Protein AF-A0A9P7YP23-F1 (afdb_monomer_lite)

Structure (mmCIF, N/CA/C/O backbone):
data_AF-A0A9P7YP23-F1
#
_entry.id   AF-A0A9P7YP23-F1
#
loop_
_atom_site.group_PDB
_atom_site.id
_atom_site.type_symbol
_atom_site.label_atom_id
_atom_site.label_alt_id
_atom_site.label_comp_id
_atom_site.label_asym_id
_atom_site.label_entity_id
_atom_site.label_seq_id
_atom_site.pdbx_PDB_ins_code
_atom_site.Cartn_x
_atom_site.Cartn_y
_atom_site.Cartn_z
_atom_site.occupancy
_atom_site.B_iso_or_equiv
_atom_site.auth_seq_id
_atom_site.auth_comp_id
_atom_site.auth_asym_id
_atom_site.auth_atom_id
_atom_site.pdbx_PDB_model_num
ATOM 1 N N . MET A 1 1 ? 17.451 10.504 17.873 1.00 32.47 1 MET A N 1
ATOM 2 C CA . MET A 1 1 ? 17.905 10.065 19.211 1.00 32.47 1 MET A CA 1
ATOM 3 C C . MET A 1 1 ? 17.476 8.620 19.351 1.00 32.47 1 MET A C 1
ATOM 5 O O . MET A 1 1 ? 16.297 8.357 19.186 1.00 32.47 1 MET A O 1
ATOM 9 N N . GLY A 1 2 ? 18.420 7.689 19.492 1.00 34.16 2 GLY A N 1
ATOM 10 C CA . GLY A 1 2 ? 18.092 6.268 19.633 1.00 34.16 2 GLY A CA 1
ATOM 11 C C . GLY A 1 2 ? 17.492 5.983 21.008 1.00 34.16 2 GLY A C 1
ATOM 12 O O . GLY A 1 2 ? 17.879 6.628 21.979 1.00 34.16 2 GLY A O 1
ATOM 13 N N . MET A 1 3 ? 16.563 5.029 21.071 1.00 32.06 3 MET A N 1
ATOM 14 C CA . MET A 1 3 ? 16.031 4.499 22.331 1.00 32.06 3 MET A CA 1
ATOM 15 C C . MET A 1 3 ? 17.173 4.015 23.231 1.00 32.06 3 MET A C 1
ATOM 17 O O . MET A 1 3 ? 18.086 3.330 22.744 1.00 32.06 3 MET A O 1
ATOM 21 N N . SER A 1 4 ? 17.108 4.374 24.516 1.00 38.25 4 SER A N 1
ATOM 22 C CA . SER A 1 4 ? 18.085 3.965 25.528 1.00 38.25 4 SER A CA 1
ATOM 23 C C . SER A 1 4 ? 18.053 2.444 25.746 1.00 38.25 4 SER A C 1
ATOM 25 O O . SER A 1 4 ? 17.073 1.783 25.395 1.00 38.25 4 SER A O 1
ATOM 27 N N . GLU A 1 5 ? 19.128 1.858 26.283 1.00 36.19 5 GLU A N 1
ATOM 28 C CA . GLU A 1 5 ? 19.139 0.428 26.642 1.00 36.19 5 GLU A CA 1
ATOM 29 C C . GLU A 1 5 ? 18.034 0.086 27.652 1.00 36.19 5 GLU A C 1
ATOM 31 O O . GLU A 1 5 ? 17.373 -0.938 27.493 1.00 36.19 5 GLU A O 1
ATOM 36 N N . ASP A 1 6 ? 17.735 0.996 28.582 1.00 37.66 6 ASP A N 1
ATOM 37 C CA . ASP A 1 6 ? 16.652 0.838 29.558 1.00 37.66 6 ASP A CA 1
ATOM 38 C C . ASP A 1 6 ? 15.259 0.856 28.900 1.00 37.66 6 ASP A C 1
ATOM 40 O O . ASP A 1 6 ? 14.388 0.071 29.277 1.00 37.66 6 ASP A O 1
ATOM 44 N N . ASP A 1 7 ? 15.044 1.675 27.859 1.00 38.94 7 ASP A N 1
ATOM 45 C CA . ASP A 1 7 ? 13.795 1.664 27.076 1.00 38.94 7 ASP A CA 1
ATOM 46 C C . ASP A 1 7 ? 13.654 0.377 26.254 1.00 38.94 7 ASP A C 1
ATOM 48 O O . ASP A 1 7 ? 12.552 -0.150 26.096 1.00 38.94 7 ASP A O 1
ATOM 52 N N . ARG A 1 8 ? 14.767 -0.163 25.735 1.00 38.19 8 ARG A N 1
ATOM 53 C CA . ARG A 1 8 ? 14.767 -1.469 25.057 1.00 38.19 8 ARG A CA 1
ATOM 54 C C . ARG A 1 8 ? 14.432 -2.586 26.033 1.00 38.19 8 ARG A C 1
ATOM 56 O O . ARG A 1 8 ? 13.720 -3.506 25.645 1.00 38.19 8 ARG A O 1
ATOM 63 N N . ASP A 1 9 ? 14.896 -2.503 27.274 1.00 35.25 9 ASP A N 1
ATOM 64 C CA . ASP A 1 9 ? 14.612 -3.500 28.302 1.00 35.25 9 ASP A CA 1
ATOM 65 C C . ASP A 1 9 ? 13.199 -3.360 28.897 1.00 35.25 9 ASP A C 1
ATOM 67 O O . ASP A 1 9 ? 12.575 -4.372 29.207 1.00 35.25 9 ASP A O 1
ATOM 71 N N . LEU A 1 10 ? 12.616 -2.157 28.933 1.00 34.25 10 LEU A N 1
ATOM 72 C CA . LEU A 1 10 ? 11.183 -1.941 29.192 1.00 34.25 10 LEU A CA 1
ATOM 73 C C . LEU A 1 10 ? 10.303 -2.489 28.060 1.00 34.25 10 LEU A C 1
ATOM 75 O O . LEU A 1 10 ? 9.285 -3.128 28.329 1.00 34.25 10 LEU A O 1
ATOM 79 N N . VAL A 1 11 ? 10.717 -2.313 26.799 1.00 35.56 11 VAL A N 1
ATOM 80 C CA . VAL A 1 11 ? 10.068 -2.950 25.642 1.00 35.56 11 VAL A CA 1
ATOM 81 C C . VAL A 1 11 ? 10.255 -4.466 25.673 1.00 35.56 11 VAL A C 1
ATOM 83 O O . VAL A 1 11 ? 9.307 -5.163 25.338 1.00 35.56 11 VAL A O 1
ATOM 86 N N . LYS A 1 12 ? 11.390 -4.998 26.155 1.00 34.12 12 LYS A N 1
ATOM 87 C CA . LYS A 1 12 ? 11.554 -6.433 26.462 1.00 34.12 12 LYS A CA 1
ATOM 88 C C . LYS A 1 12 ? 10.690 -6.884 27.641 1.00 34.12 12 LYS A C 1
ATOM 90 O O . LYS A 1 12 ? 10.183 -7.993 27.610 1.00 34.12 12 LYS A O 1
ATOM 95 N N . GLY A 1 13 ? 10.455 -6.053 28.651 1.00 28.09 13 GLY A N 1
ATOM 96 C CA . GLY A 1 13 ? 9.555 -6.360 29.770 1.00 28.09 13 GLY A CA 1
ATOM 97 C C . GLY A 1 13 ? 8.070 -6.342 29.386 1.00 28.09 13 GLY A C 1
ATOM 98 O O . GLY A 1 13 ? 7.267 -7.050 29.987 1.00 28.09 13 GLY A O 1
ATOM 99 N N . LEU A 1 14 ? 7.720 -5.578 28.348 1.00 32.47 14 LEU A N 1
ATOM 100 C CA . LEU A 1 14 ? 6.426 -5.589 27.658 1.00 32.47 14 LEU A CA 1
ATOM 101 C C . LEU A 1 14 ? 6.445 -6.441 26.386 1.00 32.47 14 LEU A C 1
ATOM 103 O O . LEU A 1 14 ? 5.457 -6.433 25.646 1.00 32.47 14 LEU A O 1
ATOM 107 N N . THR A 1 15 ? 7.520 -7.206 26.134 1.00 29.50 15 THR A N 1
ATOM 108 C CA . THR A 1 15 ? 7.426 -8.268 25.142 1.00 29.50 15 THR A CA 1
ATOM 109 C C . THR A 1 15 ? 6.331 -9.180 25.654 1.00 29.50 15 THR A C 1
ATOM 111 O O . THR A 1 15 ? 6.469 -9.897 26.645 1.00 29.50 15 THR A O 1
ATOM 114 N N . CYS A 1 16 ? 5.224 -9.214 24.922 1.00 34.03 16 CYS A N 1
ATOM 115 C CA . CYS A 1 16 ? 4.664 -10.513 24.666 1.00 34.03 16 CYS A CA 1
ATOM 116 C C . CYS A 1 16 ? 5.766 -11.253 23.910 1.00 34.03 16 CYS A C 1
ATOM 118 O O . CYS A 1 16 ? 5.818 -11.251 22.684 1.00 34.03 16 CYS A O 1
ATOM 120 N N . ASN A 1 17 ? 6.682 -11.866 24.661 1.00 30.69 17 ASN A N 1
ATOM 121 C CA . ASN A 1 17 ? 7.177 -13.160 24.276 1.00 30.69 17 ASN A CA 1
ATOM 122 C C . ASN A 1 17 ? 5.902 -13.988 24.108 1.00 30.69 17 ASN A C 1
ATOM 124 O O . ASN A 1 17 ? 5.435 -14.647 25.035 1.00 30.69 17 ASN A O 1
ATOM 128 N N . PHE A 1 18 ? 5.329 -13.938 22.905 1.00 35.94 18 PHE A N 1
ATOM 129 C CA . PHE A 1 18 ? 4.722 -15.092 22.286 1.00 35.94 18 PHE A CA 1
ATOM 130 C C . PHE A 1 18 ? 5.838 -16.133 22.219 1.00 35.94 18 PHE A C 1
ATOM 132 O O . PHE A 1 18 ? 6.428 -16.389 21.175 1.00 35.94 18 PHE A O 1
ATOM 139 N N . CYS A 1 19 ? 6.201 -16.676 23.380 1.00 28.34 19 CYS A N 1
ATOM 140 C CA . CYS A 1 19 ? 6.960 -17.888 23.469 1.00 28.34 19 CYS A CA 1
ATOM 141 C C . CYS A 1 19 ? 6.067 -18.925 22.805 1.00 28.34 19 CYS A C 1
ATOM 143 O O . CYS A 1 19 ? 5.159 -19.482 23.419 1.00 28.34 19 CYS A O 1
ATOM 145 N N . MET A 1 20 ? 6.344 -19.191 21.533 1.00 27.17 20 MET A N 1
ATOM 146 C CA . MET A 1 20 ? 6.367 -20.573 21.110 1.00 27.17 20 MET A CA 1
ATOM 147 C C . MET A 1 20 ? 7.419 -21.250 21.990 1.00 27.17 20 MET A C 1
ATOM 149 O O . MET A 1 20 ? 8.603 -21.258 21.670 1.00 27.17 20 MET A O 1
ATOM 153 N N . TYR A 1 21 ? 7.008 -21.725 23.164 1.00 28.41 21 TYR A N 1
ATOM 154 C CA . TYR A 1 21 ? 7.754 -22.796 23.792 1.00 28.41 21 TYR A CA 1
ATOM 155 C C . TYR A 1 21 ? 7.495 -24.020 22.918 1.00 28.41 21 TYR A C 1
ATOM 157 O O . TYR A 1 21 ? 6.361 -24.487 22.828 1.00 28.41 21 TYR A O 1
ATOM 165 N N . GLU A 1 22 ? 8.532 -24.522 22.249 1.00 25.70 22 GLU A N 1
ATOM 166 C CA . GLU A 1 22 ? 8.541 -25.915 21.819 1.00 25.70 22 GLU A CA 1
ATOM 167 C C . GLU A 1 22 ? 8.495 -26.768 23.090 1.00 25.70 22 GLU A C 1
ATOM 169 O O . GLU A 1 22 ? 9.499 -26.954 23.775 1.00 25.70 22 GLU A O 1
ATOM 174 N N . PHE A 1 23 ? 7.309 -27.256 23.438 1.00 29.72 23 PHE A N 1
ATOM 175 C CA . PHE A 1 23 ? 7.166 -28.402 24.320 1.00 29.72 23 PHE A CA 1
ATOM 176 C C . PHE A 1 23 ? 6.651 -29.543 23.444 1.00 29.72 23 PHE A C 1
ATOM 178 O O . PHE A 1 23 ? 5.547 -29.474 22.916 1.00 29.72 23 PHE A O 1
ATOM 185 N N . GLU A 1 24 ? 7.500 -30.546 23.222 1.00 31.48 24 GLU A N 1
ATOM 186 C CA . GLU A 1 24 ? 7.155 -31.797 22.525 1.00 31.48 24 GLU A CA 1
ATOM 187 C C . GLU A 1 24 ? 6.677 -31.671 21.060 1.00 31.48 24 GLU A C 1
ATOM 189 O O . GLU A 1 24 ? 5.977 -32.545 20.561 1.00 31.48 24 GLU A O 1
ATOM 194 N N . GLY A 1 25 ? 7.111 -30.640 20.323 1.00 32.53 25 GLY A N 1
ATOM 195 C CA . GLY A 1 25 ? 6.967 -30.611 18.858 1.00 32.53 25 GLY A CA 1
ATOM 196 C C . GLY A 1 25 ? 5.588 -30.215 18.314 1.00 32.53 25 GLY A C 1
ATOM 197 O O . GLY A 1 25 ? 5.350 -30.384 17.122 1.00 32.53 25 GLY A O 1
ATOM 198 N N . GLU A 1 26 ? 4.709 -29.641 19.139 1.00 26.48 26 GLU A N 1
ATOM 199 C CA . GLU A 1 26 ? 3.402 -29.108 18.721 1.00 26.48 26 GLU A CA 1
ATOM 200 C C . GLU A 1 26 ? 3.287 -27.613 19.099 1.00 26.48 26 GLU A C 1
ATOM 202 O O . GLU A 1 26 ? 3.482 -27.260 20.268 1.00 26.48 26 GLU A O 1
ATOM 207 N N . PRO A 1 27 ? 2.974 -26.693 18.163 1.00 32.91 27 PRO A N 1
ATOM 208 C CA . PRO A 1 27 ? 2.862 -25.270 18.466 1.00 32.91 27 PRO A CA 1
ATOM 209 C C . PRO A 1 27 ? 1.550 -24.980 19.209 1.00 32.91 27 PRO A C 1
ATOM 211 O O . PRO A 1 27 ? 0.510 -24.732 18.601 1.00 32.91 27 PRO A O 1
ATOM 214 N N . TYR A 1 28 ? 1.593 -24.965 20.541 1.00 34.44 28 TYR A N 1
ATOM 215 C CA . TYR A 1 28 ? 0.486 -24.490 21.373 1.00 34.44 28 TYR A CA 1
ATOM 216 C C . TYR A 1 28 ? 0.780 -23.094 21.926 1.00 34.44 28 TYR A C 1
ATOM 218 O O . TYR A 1 28 ? 1.723 -22.893 22.687 1.00 34.44 28 TYR A O 1
ATOM 226 N N . SER A 1 29 ? -0.075 -22.115 21.607 1.00 43.34 29 SER A N 1
ATOM 227 C CA . SER A 1 29 ? -0.107 -20.843 22.335 1.00 43.34 29 SER A CA 1
ATOM 228 C C . SER A 1 29 ? -0.684 -21.093 23.735 1.00 43.34 29 SER A C 1
ATOM 230 O O . SER A 1 29 ? -1.906 -21.099 23.918 1.00 43.34 29 SER A O 1
ATOM 232 N N . THR A 1 30 ? 0.162 -21.344 24.732 1.00 43.44 30 THR A N 1
ATOM 233 C CA . THR A 1 30 ? -0.262 -21.431 26.135 1.00 43.44 30 THR A CA 1
ATOM 234 C C . THR A 1 30 ? -0.380 -20.024 26.698 1.00 43.44 30 THR A C 1
ATOM 236 O O . THR A 1 30 ? 0.536 -19.438 27.264 1.00 43.44 30 THR A O 1
ATOM 239 N N . TRP A 1 31 ? -1.549 -19.434 26.499 1.00 52.50 31 TRP A N 1
ATOM 240 C CA . TRP A 1 31 ? -1.888 -18.188 27.162 1.00 52.50 31 TRP A CA 1
ATOM 241 C C . TRP A 1 31 ? -1.931 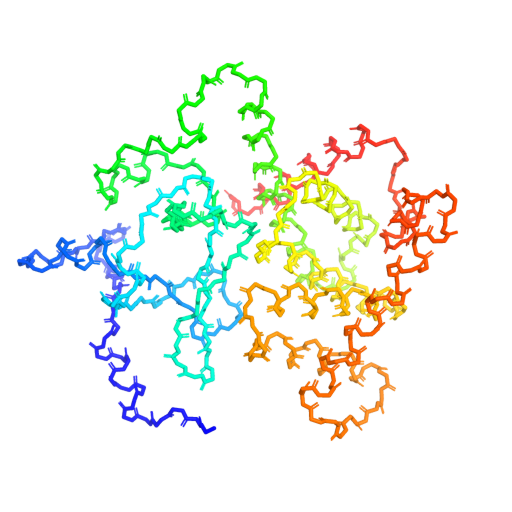-18.436 28.667 1.00 52.50 31 TRP A C 1
ATOM 243 O O . TRP A 1 31 ? -2.694 -19.287 29.122 1.00 52.50 31 TRP A O 1
ATOM 253 N N . LEU A 1 32 ? -1.143 -17.682 29.434 1.00 52.78 32 LEU A N 1
ATOM 254 C CA . LEU A 1 32 ? -1.324 -17.602 30.881 1.00 52.78 32 LEU A CA 1
ATOM 255 C C . LEU A 1 32 ? -2.785 -17.226 31.142 1.00 52.78 32 LEU A C 1
ATOM 257 O O . LEU A 1 32 ? -3.244 -16.185 30.668 1.00 52.78 32 LEU A O 1
ATOM 261 N N . ASP A 1 33 ? -3.532 -18.088 31.826 1.00 66.56 33 ASP A N 1
ATOM 262 C CA . ASP A 1 33 ? -4.929 -17.839 32.179 1.00 66.56 33 ASP A CA 1
ATOM 263 C C . ASP A 1 33 ? -4.966 -16.891 33.382 1.00 66.56 33 ASP A C 1
ATOM 265 O O . ASP A 1 33 ? -4.918 -17.294 34.543 1.00 66.56 33 ASP A O 1
ATOM 269 N N . THR A 1 34 ? -4.924 -15.594 33.087 1.00 78.25 34 THR A N 1
ATOM 270 C CA . THR A 1 34 ? -4.985 -14.518 34.073 1.00 78.25 34 THR A CA 1
ATOM 271 C C . THR A 1 34 ? -6.285 -13.741 33.883 1.00 78.25 34 THR A C 1
ATOM 273 O O . THR A 1 34 ? -6.810 -13.691 32.765 1.00 78.25 34 THR A O 1
ATOM 276 N N . PRO A 1 35 ? -6.768 -13.022 34.913 1.00 80.31 35 PRO A N 1
ATOM 277 C CA . PRO A 1 35 ? -7.931 -12.141 34.774 1.00 80.31 35 PRO A CA 1
ATOM 278 C C . PRO A 1 35 ? -7.801 -11.094 33.651 1.00 80.31 35 PRO A C 1
ATOM 280 O O . PRO A 1 35 ? -8.802 -10.579 33.161 1.00 80.31 35 PRO A O 1
ATOM 283 N N . TRP A 1 36 ? -6.573 -10.783 33.223 1.00 78.44 36 TRP A N 1
ATOM 284 C CA . TRP A 1 36 ? -6.266 -9.766 32.216 1.00 78.44 36 TRP A CA 1
ATOM 285 C C . TRP A 1 36 ? -6.081 -10.334 30.809 1.00 78.44 36 TRP A C 1
ATOM 287 O O . TRP A 1 36 ? -6.003 -9.572 29.845 1.00 78.44 36 TRP A O 1
ATOM 297 N N . SER A 1 37 ? -6.039 -11.659 30.660 1.00 78.31 37 SER A N 1
ATOM 298 C CA . SER A 1 37 ? -5.710 -12.303 29.387 1.00 78.31 37 SER A CA 1
ATOM 299 C C . SER A 1 37 ? -6.734 -11.979 28.301 1.00 78.31 37 SER A C 1
ATOM 301 O O . SER A 1 37 ? -6.358 -11.773 27.151 1.00 78.31 37 SER A O 1
ATOM 303 N N . GLY A 1 38 ? -8.015 -11.842 28.654 1.00 78.75 38 GLY A N 1
ATOM 304 C CA . GLY A 1 38 ? -9.051 -11.386 27.721 1.00 78.75 38 GLY A CA 1
ATOM 305 C C . GLY A 1 38 ? -8.855 -9.937 27.257 1.00 78.75 38 GLY A C 1
ATOM 306 O O . GLY A 1 38 ? -8.996 -9.645 26.068 1.00 78.75 38 GLY A O 1
ATOM 307 N N . VAL A 1 39 ? -8.472 -9.039 28.174 1.00 82.62 39 VAL A N 1
ATOM 308 C CA . VAL A 1 39 ? -8.197 -7.626 27.860 1.00 82.62 39 VAL A CA 1
ATOM 309 C C . VAL A 1 39 ? -7.009 -7.528 26.913 1.00 82.62 39 VAL A C 1
ATOM 311 O O . VAL A 1 39 ? -7.105 -6.866 25.884 1.00 82.62 39 VAL A O 1
ATOM 314 N N . PHE A 1 40 ? -5.919 -8.238 27.207 1.00 82.62 40 PHE A N 1
ATOM 315 C CA . PHE A 1 40 ? -4.739 -8.229 26.348 1.00 82.62 40 PHE A CA 1
ATOM 316 C C . PHE A 1 40 ? -5.047 -8.799 24.957 1.00 82.62 40 PHE A C 1
ATOM 318 O O . PHE A 1 40 ? -4.768 -8.143 23.961 1.00 82.62 40 PHE A O 1
ATOM 325 N N . ARG A 1 41 ? -5.712 -9.961 24.868 1.00 77.88 41 ARG A N 1
ATOM 326 C CA . ARG A 1 41 ? -6.062 -10.602 23.582 1.00 77.88 41 ARG A CA 1
ATOM 327 C C . ARG A 1 41 ? -6.873 -9.707 22.647 1.00 77.88 41 ARG A C 1
ATOM 329 O O . ARG A 1 41 ? -6.674 -9.757 21.442 1.00 77.88 41 ARG A O 1
ATOM 336 N N . SER A 1 42 ? -7.793 -8.922 23.200 1.00 82.38 42 SER A N 1
ATOM 337 C CA . SER A 1 42 ? -8.703 -8.086 22.410 1.00 82.38 42 SER A CA 1
ATOM 338 C C . SER A 1 42 ? -8.149 -6.694 22.096 1.00 82.38 42 SER A C 1
ATOM 340 O O . SER A 1 42 ? -8.672 -6.038 21.202 1.00 82.38 42 SER A O 1
ATOM 342 N N . ASN A 1 43 ? -7.106 -6.240 22.804 1.00 86.06 43 ASN A N 1
ATOM 343 C CA . ASN A 1 43 ? -6.605 -4.863 22.703 1.00 86.06 43 ASN A CA 1
ATOM 344 C C . ASN A 1 43 ? -5.124 -4.750 22.325 1.00 86.06 43 ASN A C 1
ATOM 346 O O . ASN A 1 43 ? -4.670 -3.636 22.057 1.00 86.06 43 ASN A O 1
ATOM 350 N N . ALA A 1 44 ? -4.367 -5.850 22.333 1.00 84.69 44 ALA A N 1
ATOM 351 C CA . ALA A 1 44 ? -2.979 -5.861 21.896 1.00 84.69 44 ALA A CA 1
ATOM 352 C C . ALA A 1 44 ? -2.914 -5.644 20.383 1.00 84.69 44 ALA A C 1
ATOM 354 O O . ALA A 1 44 ? -3.467 -6.415 19.600 1.00 84.69 44 ALA A O 1
ATOM 355 N N . ILE A 1 45 ? -2.227 -4.581 19.980 1.00 81.25 45 ILE A N 1
ATOM 356 C CA . ILE A 1 45 ? -2.066 -4.198 18.582 1.00 81.25 45 ILE A CA 1
ATOM 357 C C . ILE A 1 45 ? -0.670 -4.620 18.143 1.00 81.25 45 ILE A C 1
ATOM 359 O O . ILE A 1 45 ? 0.309 -4.142 18.730 1.00 81.25 45 ILE A O 1
ATOM 363 N N . PRO A 1 46 ? -0.557 -5.501 17.138 1.00 79.19 46 PRO A N 1
ATOM 364 C CA . PRO A 1 46 ? 0.738 -5.875 16.608 1.00 79.19 46 PRO A CA 1
ATOM 365 C C . PRO A 1 46 ? 1.424 -4.681 15.932 1.00 79.19 46 PRO A C 1
ATOM 367 O O . PRO A 1 46 ? 0.769 -3.879 15.262 1.00 79.19 46 PRO A O 1
ATOM 370 N N . PHE A 1 47 ? 2.737 -4.555 16.110 1.00 74.62 47 PHE A N 1
ATOM 371 C CA . PHE A 1 47 ? 3.545 -3.511 15.482 1.00 74.62 47 PHE A CA 1
ATOM 372 C C . PHE A 1 47 ? 4.921 -4.039 15.058 1.00 74.62 47 PHE A C 1
ATOM 374 O O . PHE A 1 47 ? 5.373 -5.091 15.512 1.00 74.62 47 PHE A O 1
ATOM 381 N N . HIS A 1 48 ? 5.588 -3.299 14.170 1.00 67.94 48 HIS A N 1
ATOM 382 C CA . HIS A 1 48 ? 6.875 -3.680 13.589 1.00 67.94 48 HIS A CA 1
ATOM 383 C C . HIS A 1 48 ? 7.936 -2.634 13.941 1.00 67.94 48 HIS A C 1
ATOM 385 O O . HIS A 1 48 ? 7.994 -1.592 13.292 1.00 67.94 48 HIS A O 1
ATOM 391 N N . PRO A 1 49 ? 8.788 -2.874 14.950 1.00 56.59 49 PRO A N 1
ATOM 392 C CA . PRO A 1 49 ? 9.888 -1.967 15.252 1.00 56.59 49 PRO A CA 1
ATOM 393 C C . PRO A 1 49 ? 10.999 -1.995 14.188 1.00 56.59 49 PRO A C 1
ATOM 395 O O . PRO A 1 49 ? 11.838 -1.099 14.186 1.00 56.59 49 PRO A O 1
ATOM 398 N N . ASP A 1 50 ? 10.993 -2.978 13.278 1.00 53.28 50 ASP A N 1
ATOM 399 C CA . ASP A 1 50 ? 11.888 -3.055 12.119 1.00 53.28 50 ASP A CA 1
ATOM 400 C C . ASP A 1 50 ? 11.066 -3.111 10.815 1.00 53.28 50 ASP A C 1
ATOM 402 O O . ASP A 1 50 ? 10.200 -3.972 10.644 1.00 53.28 50 ASP A O 1
ATOM 406 N N . SER A 1 51 ? 11.340 -2.190 9.884 1.00 49.97 51 SER A N 1
ATOM 407 C CA . SER A 1 51 ? 10.602 -1.959 8.629 1.00 49.97 51 SER A CA 1
ATOM 408 C C . SER A 1 51 ? 10.763 -3.073 7.579 1.00 49.97 51 SER A C 1
ATOM 410 O O . SER A 1 51 ? 10.298 -2.924 6.442 1.00 49.97 51 SER A O 1
ATOM 412 N N . ARG A 1 52 ? 11.472 -4.158 7.915 1.00 39.19 52 ARG A N 1
ATOM 413 C CA . ARG A 1 52 ? 11.914 -5.210 6.984 1.00 39.19 52 ARG A CA 1
ATOM 414 C C . ARG A 1 52 ? 11.149 -6.533 7.080 1.00 39.19 52 ARG A C 1
ATOM 416 O O . ARG A 1 52 ? 11.389 -7.404 6.248 1.00 39.19 52 ARG A O 1
ATOM 423 N N . SER A 1 53 ? 10.253 -6.702 8.055 1.00 45.09 53 SER A N 1
ATOM 424 C CA . SER A 1 53 ? 9.479 -7.938 8.245 1.00 45.09 53 SER A CA 1
ATOM 425 C C . SER A 1 53 ? 7.976 -7.685 8.145 1.00 45.09 53 SER A C 1
ATOM 427 O O . SER A 1 53 ? 7.443 -6.862 8.883 1.00 45.09 53 SER A O 1
ATOM 429 N N . ASP A 1 54 ? 7.284 -8.466 7.309 1.00 47.62 54 ASP A N 1
ATOM 430 C CA . ASP A 1 54 ? 5.814 -8.488 7.221 1.00 47.62 54 ASP A CA 1
ATOM 431 C C . ASP A 1 54 ? 5.168 -9.277 8.391 1.00 47.62 54 ASP A C 1
ATOM 433 O O . ASP A 1 54 ? 3.944 -9.359 8.494 1.00 47.62 54 ASP A O 1
ATOM 437 N N . LYS A 1 55 ? 5.967 -9.868 9.298 1.00 52.06 55 LYS A N 1
ATOM 438 C CA . LYS A 1 55 ? 5.495 -10.530 10.528 1.00 52.06 55 LYS A CA 1
ATOM 439 C C . LYS A 1 55 ? 5.831 -9.681 11.752 1.00 52.06 55 LYS A C 1
ATOM 441 O O . LYS A 1 55 ? 6.998 -9.372 11.988 1.00 52.06 55 LYS A O 1
ATOM 446 N N . SER A 1 56 ? 4.809 -9.294 12.515 1.00 56.59 56 SER A N 1
ATOM 447 C CA . SER A 1 56 ? 4.974 -8.518 13.745 1.00 56.59 56 SER A CA 1
ATOM 448 C C . SER A 1 56 ? 5.333 -9.458 14.889 1.00 56.59 56 SER A C 1
ATOM 450 O O . SER A 1 56 ? 4.501 -10.249 15.334 1.00 56.59 56 SER A O 1
ATOM 452 N N . GLU A 1 57 ? 6.560 -9.362 15.379 1.00 64.25 57 GLU A N 1
ATOM 453 C CA . GLU A 1 57 ? 6.996 -10.090 16.579 1.00 64.25 57 GLU A CA 1
ATOM 454 C C . GLU A 1 57 ? 6.622 -9.348 17.871 1.00 64.25 57 GLU A C 1
ATOM 456 O O . GLU A 1 57 ? 6.771 -9.879 18.966 1.00 64.25 57 GLU A O 1
ATOM 461 N N . PHE A 1 58 ? 6.103 -8.122 17.746 1.00 73.12 58 PHE A N 1
ATOM 462 C CA . PHE A 1 58 ? 5.805 -7.238 18.863 1.00 73.12 58 PHE A CA 1
ATOM 463 C C . PHE A 1 58 ? 4.334 -6.837 18.869 1.00 73.12 58 PHE A C 1
ATOM 465 O O . PHE A 1 58 ? 3.702 -6.687 17.821 1.00 73.12 58 PHE A O 1
ATOM 472 N N . CYS A 1 59 ? 3.794 -6.615 20.065 1.00 77.62 59 CYS A N 1
ATOM 473 C CA . CYS A 1 59 ? 2.466 -6.053 20.263 1.00 77.62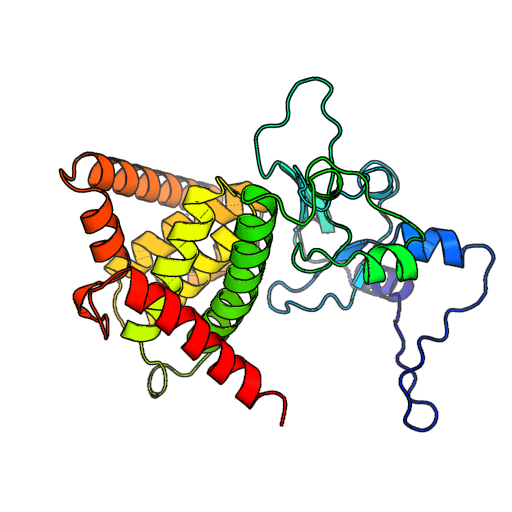 59 CYS A CA 1
ATOM 474 C C . CYS A 1 59 ? 2.469 -5.050 21.415 1.00 77.62 59 CYS A C 1
ATOM 476 O O . CYS A 1 59 ? 3.222 -5.200 22.376 1.00 77.62 59 CYS A O 1
ATOM 478 N N . GLY A 1 60 ? 1.620 -4.030 21.322 1.00 80.88 60 GLY A N 1
ATOM 479 C CA . GLY A 1 60 ? 1.493 -2.978 22.327 1.00 80.88 60 GLY A CA 1
ATOM 480 C C . GLY A 1 60 ? 0.038 -2.719 22.700 1.00 80.88 60 GLY A C 1
ATOM 481 O O . GLY A 1 60 ? -0.876 -3.036 21.940 1.00 80.88 60 GLY A O 1
ATOM 482 N N . ILE A 1 61 ? -0.179 -2.130 23.875 1.00 83.88 61 ILE A N 1
ATOM 483 C CA . ILE A 1 61 ? -1.501 -1.694 24.335 1.00 83.88 61 ILE A CA 1
ATOM 484 C C . ILE A 1 61 ? -1.582 -0.176 24.194 1.00 83.88 61 ILE A C 1
ATOM 486 O O . ILE A 1 61 ? -0.764 0.552 24.754 1.00 83.88 61 ILE A O 1
ATOM 490 N N . PHE A 1 62 ? -2.594 0.302 23.469 1.00 85.38 62 PHE A N 1
ATOM 491 C CA . PHE A 1 62 ? -2.758 1.715 23.123 1.00 85.38 62 PHE A CA 1
ATOM 492 C C . PHE A 1 62 ? -4.152 2.212 23.552 1.00 85.38 62 PHE A C 1
ATOM 494 O O 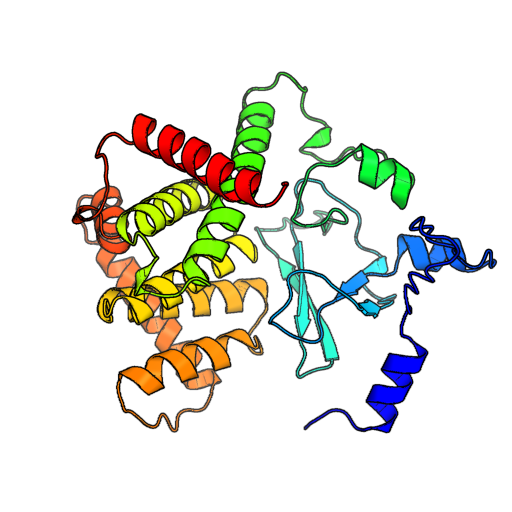. PHE A 1 62 ? -5.038 2.417 22.715 1.00 85.38 62 PHE A O 1
ATOM 501 N N . PRO A 1 63 ? -4.367 2.417 24.868 1.00 79.56 63 PRO A N 1
ATOM 502 C CA . PRO A 1 63 ? -5.700 2.446 25.477 1.00 79.56 63 PRO A CA 1
ATOM 503 C C . PRO A 1 63 ? -6.530 3.696 25.149 1.00 79.56 63 PRO A C 1
ATOM 505 O O . PRO A 1 63 ? -7.750 3.688 25.315 1.00 79.56 63 PRO A O 1
ATOM 508 N N . TYR A 1 64 ? -5.893 4.784 24.708 1.00 79.75 64 TYR A N 1
ATOM 509 C CA . TYR A 1 64 ? -6.577 6.063 24.510 1.00 79.75 64 TYR A CA 1
ATOM 510 C C . TYR A 1 64 ? -7.477 6.080 23.275 1.00 79.75 64 TYR A C 1
ATOM 512 O O . TYR A 1 64 ? -8.653 6.413 23.396 1.00 79.75 64 TYR A O 1
ATOM 520 N N . TRP A 1 65 ? -6.945 5.712 22.108 1.00 82.19 65 TRP A N 1
ATOM 521 C CA . TRP A 1 65 ? -7.661 5.848 20.834 1.00 82.19 65 TRP A CA 1
ATOM 522 C C . TRP A 1 65 ? -7.744 4.530 20.072 1.00 82.19 65 TRP A C 1
ATOM 524 O O . TRP A 1 65 ? -8.833 4.111 19.702 1.00 82.19 65 TRP A O 1
ATOM 534 N N . LEU A 1 66 ? -6.616 3.848 19.870 1.00 84.19 66 LEU A N 1
ATOM 535 C CA . LEU A 1 66 ? -6.551 2.680 18.990 1.00 84.19 66 LEU A CA 1
ATOM 536 C C . LEU A 1 66 ? -7.305 1.469 19.545 1.00 84.19 66 LEU A C 1
ATOM 538 O O . LEU A 1 66 ? -8.072 0.855 18.813 1.00 84.19 66 LEU A O 1
ATOM 542 N N . SER A 1 67 ? -7.185 1.181 20.845 1.00 86.12 67 SER A N 1
ATOM 543 C CA . SER A 1 67 ? -7.953 0.104 21.491 1.00 86.12 67 SER A CA 1
ATOM 544 C C . SER A 1 67 ? -9.472 0.361 21.530 1.00 86.12 67 SER A C 1
ATOM 546 O O . SER A 1 67 ? -10.231 -0.528 21.896 1.00 86.12 67 SER A O 1
ATOM 548 N N . LYS A 1 68 ? -9.943 1.564 21.163 1.00 87.69 68 LYS A N 1
ATOM 549 C CA . LYS A 1 68 ? -11.379 1.890 21.064 1.00 87.69 68 LYS A CA 1
ATOM 550 C C . LYS A 1 68 ? -11.946 1.726 19.652 1.00 87.69 68 LYS A C 1
ATOM 552 O O . LYS A 1 68 ? -13.159 1.806 19.492 1.00 87.69 68 LYS A O 1
ATOM 557 N N . MET A 1 69 ? -11.101 1.575 18.631 1.00 92.19 69 MET A N 1
ATOM 558 C CA . MET A 1 69 ? -11.554 1.511 17.239 1.00 92.19 69 MET A CA 1
ATOM 559 C C . MET A 1 69 ? -12.117 0.138 16.937 1.00 92.19 69 MET A C 1
ATOM 561 O O . MET A 1 69 ? -11.430 -0.856 17.157 1.00 92.19 69 MET A O 1
ATOM 565 N N . ASN A 1 70 ? -13.326 0.083 16.386 1.00 93.88 70 ASN A N 1
ATOM 566 C CA . ASN A 1 70 ? -13.958 -1.174 16.007 1.00 93.88 70 ASN A CA 1
ATOM 567 C C . ASN A 1 70 ? -13.414 -1.737 14.689 1.00 93.88 70 ASN A C 1
ATOM 569 O O . ASN A 1 70 ? -12.841 -1.033 13.848 1.00 93.88 70 ASN A O 1
ATOM 573 N N . HIS A 1 71 ? -13.639 -3.038 14.507 1.00 93.19 71 HIS A N 1
ATOM 574 C CA . HIS A 1 71 ? -13.323 -3.740 13.274 1.00 93.19 71 HIS A CA 1
ATOM 575 C C . HIS A 1 71 ? -14.305 -3.400 12.146 1.00 93.19 71 HIS A C 1
ATOM 577 O O . HIS A 1 71 ? -15.523 -3.477 12.318 1.00 93.19 71 HIS A O 1
ATOM 583 N N . SER A 1 72 ? -13.775 -3.201 10.941 1.00 93.00 72 SER A N 1
ATOM 584 C CA . SER A 1 72 ? -14.531 -3.339 9.697 1.00 93.00 72 SER A CA 1
ATOM 585 C C . SER A 1 72 ? -13.743 -4.177 8.696 1.00 93.00 72 SER A C 1
ATOM 587 O O . SER A 1 72 ? -12.555 -3.944 8.483 1.00 93.00 72 SER A O 1
ATOM 589 N N . CYS A 1 73 ? -14.425 -5.100 8.008 1.00 88.94 73 CYS A N 1
ATOM 590 C CA . CYS A 1 73 ? -13.856 -5.803 6.856 1.00 88.94 73 CYS A CA 1
ATOM 591 C C . CYS A 1 73 ? -13.585 -4.851 5.683 1.00 88.94 73 CYS A C 1
ATOM 593 O O . CYS A 1 73 ? -12.919 -5.233 4.730 1.00 88.94 73 CYS A O 1
ATOM 595 N N . ASP A 1 74 ? -14.104 -3.626 5.715 1.00 87.81 74 ASP A N 1
ATOM 596 C CA . ASP A 1 74 ? -13.842 -2.577 4.736 1.00 87.81 74 ASP A CA 1
ATOM 597 C C . ASP A 1 74 ? -13.567 -1.264 5.491 1.00 87.81 74 ASP A C 1
ATOM 599 O O . ASP A 1 74 ? -14.472 -0.432 5.651 1.00 87.81 74 ASP A O 1
ATOM 603 N N . PRO A 1 75 ? -12.368 -1.153 6.093 1.00 91.56 75 PRO A N 1
ATOM 604 C CA . PRO A 1 75 ? -12.048 -0.095 7.041 1.00 91.56 75 PRO A CA 1
ATOM 605 C C . PRO A 1 75 ? -11.923 1.269 6.360 1.00 91.56 75 PRO A C 1
ATOM 607 O O . PRO A 1 75 ? -11.882 1.385 5.132 1.00 91.56 75 PRO A O 1
ATOM 610 N N . ASN A 1 76 ? -11.892 2.326 7.169 1.00 92.25 76 ASN A N 1
ATOM 611 C CA . ASN A 1 76 ? -11.663 3.694 6.692 1.00 92.25 76 ASN A CA 1
ATOM 612 C C . ASN A 1 76 ? -10.392 4.333 7.239 1.00 92.25 76 ASN A C 1
ATOM 614 O O . ASN A 1 76 ? -9.980 5.382 6.739 1.00 92.25 76 ASN A O 1
ATOM 618 N N . ALA A 1 77 ? -9.732 3.660 8.175 1.00 91.31 77 ALA A N 1
ATOM 619 C CA . ALA A 1 77 ? -8.430 4.027 8.675 1.00 91.31 77 ALA A CA 1
ATOM 620 C C . ALA A 1 77 ? -7.497 2.814 8.752 1.00 91.31 77 ALA A C 1
ATOM 622 O O . ALA A 1 77 ? -7.928 1.659 8.790 1.00 91.31 77 ALA A O 1
ATOM 623 N N . GLN A 1 78 ? -6.204 3.104 8.791 1.00 88.94 78 GLN A N 1
ATOM 624 C CA . GLN A 1 78 ? -5.148 2.149 9.081 1.00 88.94 78 GLN A CA 1
ATOM 625 C C . GLN A 1 78 ? -4.211 2.726 10.134 1.00 88.94 78 GLN A C 1
ATOM 627 O O . GLN A 1 78 ? -4.017 3.940 10.218 1.00 88.94 78 GLN A O 1
ATOM 632 N N . GLN A 1 79 ? -3.595 1.845 10.903 1.00 87.00 79 GLN A N 1
ATOM 633 C CA . GLN A 1 79 ? -2.530 2.178 11.828 1.00 87.00 79 GLN A CA 1
ATOM 634 C C . GLN A 1 79 ? -1.156 1.937 11.196 1.00 87.00 79 GLN A C 1
ATOM 636 O O . GLN A 1 79 ? -0.976 0.991 10.431 1.00 87.00 79 GLN A O 1
ATOM 641 N N . SER A 1 80 ? -0.181 2.769 11.549 1.00 84.44 80 SER A N 1
ATOM 642 C CA . SER A 1 80 ? 1.227 2.569 11.207 1.00 84.44 80 SER A CA 1
ATOM 643 C C . SER A 1 80 ? 2.109 2.878 12.412 1.00 84.44 80 SER A C 1
ATOM 645 O O . SER A 1 80 ? 1.867 3.838 13.146 1.00 84.44 80 SER A O 1
ATOM 647 N N . TRP A 1 81 ? 3.117 2.038 12.633 1.00 82.56 81 TRP A N 1
ATOM 648 C CA . TRP A 1 81 ? 4.103 2.231 13.687 1.00 82.56 81 TRP A CA 1
ATOM 649 C C . TRP A 1 81 ? 5.260 3.083 13.188 1.00 82.56 81 TRP A C 1
ATOM 651 O O . TRP A 1 81 ? 5.908 2.759 12.195 1.00 82.56 81 TRP A O 1
ATOM 661 N N . ASN A 1 82 ? 5.562 4.142 13.927 1.00 77.00 82 ASN A N 1
ATOM 662 C CA . ASN A 1 82 ? 6.712 4.977 13.668 1.00 77.00 82 ASN A CA 1
ATOM 663 C C . ASN A 1 82 ? 7.867 4.608 14.606 1.00 77.00 82 ASN A C 1
ATOM 665 O O . ASN A 1 82 ? 7.835 4.879 15.807 1.00 77.00 82 ASN A O 1
ATOM 669 N N . THR A 1 83 ? 8.921 4.032 14.034 1.00 74.69 83 THR A N 1
ATOM 670 C CA . THR A 1 83 ? 10.100 3.560 14.773 1.00 74.69 83 THR A CA 1
ATOM 671 C C . THR A 1 83 ? 10.928 4.687 15.386 1.00 74.69 83 THR A C 1
ATOM 673 O O . THR A 1 83 ? 11.602 4.465 16.385 1.00 74.69 83 THR A O 1
ATOM 676 N N . GLU A 1 84 ? 10.901 5.891 14.807 1.00 73.38 84 GLU A N 1
ATOM 677 C CA . GLU A 1 84 ? 11.686 7.033 15.296 1.00 73.38 84 GLU A CA 1
ATOM 678 C C . GLU A 1 84 ? 11.064 7.679 16.537 1.00 73.38 84 GLU A C 1
ATOM 680 O O . GLU A 1 84 ? 11.775 8.098 17.447 1.00 73.38 84 GLU A O 1
ATOM 685 N N . THR A 1 85 ? 9.734 7.758 16.567 1.00 76.25 85 THR A N 1
ATOM 686 C CA . THR A 1 85 ? 8.966 8.359 17.666 1.00 76.25 85 THR A CA 1
ATOM 687 C C . THR A 1 85 ? 8.489 7.334 18.691 1.00 76.25 85 THR A C 1
ATOM 689 O O . THR A 1 85 ? 8.086 7.724 19.783 1.00 76.25 85 THR A O 1
ATOM 692 N N . GLY A 1 86 ? 8.525 6.039 18.361 1.00 77.88 86 GLY A N 1
ATOM 693 C CA . GLY A 1 86 ? 8.002 4.979 19.221 1.00 77.88 86 GLY A CA 1
ATOM 694 C C . GLY A 1 86 ? 6.485 5.068 19.410 1.00 77.88 86 GLY A C 1
ATOM 695 O O . GLY A 1 86 ? 5.977 4.752 20.485 1.00 77.88 86 GLY A O 1
ATOM 696 N N . ALA A 1 87 ? 5.764 5.546 18.393 1.00 82.00 87 ALA A N 1
ATOM 697 C CA . ALA A 1 87 ? 4.329 5.797 18.459 1.00 82.00 87 ALA A CA 1
ATOM 698 C C . ALA A 1 87 ? 3.578 5.130 17.302 1.00 82.00 87 ALA A C 1
ATOM 700 O O . ALA A 1 87 ? 4.089 5.011 16.189 1.00 82.00 87 ALA A O 1
ATOM 701 N N . VAL A 1 88 ? 2.329 4.735 17.560 1.00 83.81 88 VAL A N 1
ATOM 702 C CA . VAL A 1 88 ? 1.391 4.347 16.502 1.00 83.81 88 VAL A CA 1
ATOM 703 C C . VAL A 1 88 ? 0.623 5.583 16.048 1.00 83.81 88 VAL A C 1
ATOM 705 O O . VAL A 1 88 ? -0.022 6.256 16.854 1.00 83.81 88 VAL A O 1
ATOM 708 N N . SER A 1 89 ? 0.647 5.830 14.747 1.00 85.81 89 SER A N 1
ATOM 709 C CA . SER A 1 89 ? -0.166 6.837 14.078 1.00 85.81 89 SER A CA 1
ATOM 710 C C . SER A 1 89 ? -1.347 6.182 13.369 1.00 85.81 89 SER A C 1
ATOM 712 O O . SER A 1 89 ? -1.272 5.029 12.945 1.00 85.81 89 SER A O 1
ATOM 714 N N . LEU A 1 90 ? -2.439 6.930 13.225 1.00 88.31 90 LEU A N 1
ATOM 715 C CA . LEU A 1 90 ? -3.628 6.511 12.491 1.00 88.31 90 LEU A CA 1
ATOM 716 C C . LEU A 1 90 ? -3.818 7.399 11.261 1.00 88.31 90 LEU A C 1
ATOM 718 O O . LEU A 1 90 ? -3.802 8.623 11.379 1.00 88.31 90 LEU A O 1
ATOM 722 N N . TYR A 1 91 ? -4.065 6.780 10.113 1.00 89.44 91 TYR A N 1
ATOM 723 C CA . TYR A 1 91 ? -4.255 7.457 8.836 1.00 89.44 91 TYR A CA 1
ATOM 724 C C . TYR A 1 91 ? -5.575 7.039 8.206 1.00 89.44 91 TYR A C 1
ATOM 726 O O . TYR A 1 91 ? -5.898 5.852 8.153 1.00 89.44 91 TYR A O 1
ATOM 734 N N . SER A 1 92 ? -6.343 8.004 7.703 1.00 90.81 92 SER A N 1
ATOM 735 C CA . SER A 1 92 ? -7.519 7.708 6.888 1.00 90.81 92 SER A CA 1
ATOM 736 C C . SER A 1 92 ? -7.090 7.161 5.526 1.00 90.81 92 SER A C 1
ATOM 738 O O . SER A 1 92 ? -6.322 7.815 4.825 1.00 90.81 92 SER A O 1
ATOM 740 N N . ILE A 1 93 ? -7.632 6.017 5.118 1.00 88.56 93 ILE A N 1
ATOM 741 C CA . ILE A 1 93 ? -7.342 5.403 3.805 1.00 88.56 93 ILE A CA 1
ATOM 742 C C . ILE A 1 93 ? -8.393 5.742 2.743 1.00 88.56 93 ILE A C 1
ATOM 744 O O . ILE A 1 93 ? -8.245 5.392 1.577 1.00 88.56 93 ILE A O 1
ATOM 748 N N . ARG A 1 94 ? -9.460 6.431 3.158 1.00 87.56 94 ARG A N 1
ATOM 749 C CA . ARG A 1 94 ? -10.495 7.027 2.311 1.00 87.56 94 ARG A CA 1
ATOM 750 C C . ARG A 1 94 ? -11.126 8.212 3.033 1.00 87.56 94 ARG A C 1
ATOM 752 O O . ARG A 1 94 ? -10.933 8.387 4.235 1.00 87.56 94 ARG A O 1
ATOM 759 N N . LYS A 1 95 ? -11.937 8.996 2.322 1.00 89.19 95 LYS A N 1
ATOM 760 C CA . LYS A 1 95 ? -12.733 10.060 2.946 1.00 89.19 95 LYS A CA 1
ATOM 761 C C . LYS A 1 95 ? -13.659 9.471 4.020 1.00 89.19 95 LYS A C 1
ATOM 763 O O . LYS A 1 95 ? -14.365 8.492 3.762 1.00 89.19 95 LYS A O 1
ATOM 768 N N . ILE A 1 96 ? -13.649 10.096 5.195 1.00 92.31 96 ILE A N 1
ATOM 769 C CA . ILE A 1 96 ? -14.513 9.777 6.335 1.00 92.31 96 ILE A CA 1
ATOM 770 C C . ILE A 1 96 ? -15.539 10.904 6.443 1.00 92.31 96 ILE A C 1
ATOM 772 O O . ILE A 1 96 ? -15.166 12.080 6.490 1.00 92.31 96 ILE A O 1
ATOM 776 N N . GLN A 1 97 ? -16.826 10.569 6.394 1.00 94.31 97 GLN A N 1
ATOM 777 C CA . GLN A 1 97 ? -17.883 11.571 6.525 1.00 94.31 97 GLN A CA 1
ATOM 778 C C . GLN A 1 97 ? -18.018 12.026 7.979 1.00 94.31 97 GLN A C 1
ATOM 780 O O . GLN A 1 97 ? -17.616 11.331 8.911 1.00 94.31 97 GLN A O 1
ATOM 785 N N . LYS A 1 98 ? -18.611 13.207 8.184 1.00 95.75 98 LYS A N 1
ATOM 786 C CA . LYS A 1 98 ? -18.968 13.651 9.533 1.00 95.75 98 LYS A CA 1
ATOM 787 C C . LYS A 1 98 ? -19.863 12.588 10.186 1.00 95.75 98 LYS A C 1
ATOM 789 O O . LYS A 1 98 ? -20.773 12.083 9.534 1.00 95.75 98 LYS A O 1
ATOM 794 N N . ASP A 1 99 ? -19.582 12.275 11.448 1.00 94.62 99 ASP A N 1
ATOM 795 C CA . ASP A 1 99 ? -20.309 11.292 12.262 1.00 94.62 99 ASP A CA 1
ATOM 796 C C . ASP A 1 99 ? -20.172 9.826 11.782 1.00 94.62 99 ASP A C 1
ATOM 798 O O . ASP A 1 99 ? -20.782 8.928 12.359 1.00 94.62 99 ASP A O 1
ATOM 802 N N . GLU A 1 100 ? -19.335 9.552 10.771 1.00 94.88 100 GLU A N 1
ATOM 803 C CA . GLU A 1 100 ? -18.948 8.188 10.399 1.00 94.88 100 GLU A CA 1
ATOM 804 C C . GLU A 1 100 ? -17.960 7.620 11.429 1.00 94.88 100 GLU A C 1
ATOM 806 O O . GLU A 1 100 ? -16.968 8.257 11.787 1.00 94.88 100 GLU A O 1
ATOM 811 N N . GLU A 1 101 ? -18.211 6.396 11.891 1.00 94.75 101 GLU A N 1
ATOM 812 C CA . GLU A 1 101 ? -17.311 5.698 12.805 1.00 94.75 101 GLU A CA 1
ATOM 813 C C . GLU A 1 101 ? -15.952 5.416 12.149 1.00 94.75 101 GLU A C 1
ATOM 815 O O . GLU A 1 101 ? -15.871 4.893 11.034 1.00 94.75 101 GLU A O 1
ATOM 820 N N . VAL A 1 102 ? -14.867 5.713 12.865 1.00 94.69 102 VAL A N 1
ATOM 821 C CA . VAL A 1 102 ? -13.510 5.355 12.439 1.00 94.69 102 VAL A CA 1
ATOM 822 C C . VAL A 1 102 ? -13.258 3.880 12.750 1.00 94.69 102 VAL A C 1
ATOM 824 O O . VAL A 1 102 ? -13.334 3.459 13.903 1.00 94.69 102 VAL A O 1
ATOM 827 N N . THR A 1 103 ? -12.941 3.098 11.719 1.00 94.50 103 THR A N 1
ATOM 828 C CA . THR A 1 103 ? -12.764 1.642 11.810 1.00 94.50 103 THR A CA 1
ATOM 829 C C . THR A 1 103 ? -11.449 1.195 11.186 1.00 94.50 103 THR A C 1
ATOM 831 O O . THR A 1 103 ? -11.007 1.745 10.173 1.00 94.50 103 THR A O 1
ATOM 834 N N . ILE A 1 104 ? -10.858 0.156 11.777 1.00 91.75 104 ILE A N 1
ATOM 835 C CA . ILE A 1 104 ? -9.618 -0.491 11.324 1.00 91.75 104 ILE A CA 1
ATOM 836 C C . ILE A 1 104 ? -9.864 -1.975 11.023 1.00 91.75 104 ILE A C 1
ATOM 838 O O . ILE A 1 104 ? -10.893 -2.537 11.402 1.00 91.75 104 ILE A O 1
ATOM 842 N N . SER A 1 105 ? -8.920 -2.642 10.358 1.00 89.50 105 SER A N 1
ATOM 843 C CA . SER A 1 105 ? -8.961 -4.102 10.225 1.00 89.50 105 SER A CA 1
ATOM 844 C C . SER A 1 105 ? -8.185 -4.768 11.357 1.00 89.50 105 SER A C 1
ATOM 846 O O . SER A 1 105 ? -6.974 -4.617 11.477 1.00 89.50 105 SER A O 1
ATOM 848 N N . TYR A 1 106 ? -8.882 -5.563 12.162 1.00 88.25 106 TYR A N 1
ATOM 849 C CA . TYR A 1 106 ? -8.263 -6.521 13.092 1.00 88.25 106 TYR A CA 1
ATOM 850 C C . TYR A 1 106 ? -7.677 -7.757 12.397 1.00 88.25 106 TYR A C 1
ATOM 852 O O . TYR A 1 106 ? -6.924 -8.511 13.010 1.00 88.25 106 TYR A O 1
ATOM 860 N N . VAL A 1 107 ? -8.057 -8.005 11.141 1.00 82.06 107 VAL A N 1
ATOM 861 C CA . VAL A 1 107 ? -7.571 -9.158 10.382 1.00 82.06 107 VAL A CA 1
ATOM 862 C C . VAL A 1 107 ? -6.279 -8.763 9.664 1.00 82.06 107 VAL A C 1
ATOM 864 O O . VAL A 1 107 ? -6.265 -7.719 8.993 1.00 82.06 107 VAL A O 1
ATOM 867 N N . PRO A 1 108 ? -5.216 -9.585 9.745 1.00 71.88 108 PRO A N 1
ATOM 868 C CA . PRO A 1 108 ? -3.984 -9.356 9.004 1.00 71.88 108 PRO A CA 1
ATOM 869 C C . PRO A 1 108 ? -4.233 -9.160 7.504 1.00 71.88 108 PRO A C 1
ATOM 871 O O . PRO A 1 108 ? -5.100 -9.806 6.908 1.00 71.88 108 PRO A O 1
ATOM 874 N N . ASN A 1 109 ? -3.449 -8.276 6.885 1.00 67.25 109 ASN A N 1
ATOM 875 C CA . ASN A 1 109 ? -3.479 -7.996 5.443 1.00 67.25 109 ASN A CA 1
ATOM 876 C C . ASN A 1 109 ? -4.849 -7.562 4.888 1.00 67.25 109 ASN A C 1
ATOM 878 O O . ASN A 1 109 ? -5.094 -7.694 3.689 1.00 67.25 109 ASN A O 1
ATOM 882 N N . ASN A 1 110 ? -5.746 -7.044 5.737 1.00 67.62 110 ASN A N 1
ATOM 883 C CA . ASN A 1 110 ? -7.111 -6.653 5.361 1.00 67.62 110 ASN A CA 1
ATOM 884 C C . ASN A 1 110 ? -7.915 -7.795 4.702 1.00 67.62 110 ASN A C 1
ATOM 886 O O . ASN A 1 110 ? -8.793 -7.547 3.867 1.00 67.62 110 ASN A O 1
ATOM 890 N N . ARG A 1 111 ? -7.618 -9.052 5.063 1.00 72.62 111 ARG A N 1
ATOM 891 C CA . ARG A 1 111 ? -8.398 -10.215 4.620 1.00 72.62 111 ARG A CA 1
ATOM 892 C C . ARG A 1 111 ? -9.797 -10.201 5.236 1.00 72.62 111 ARG A C 1
ATOM 894 O O . ARG A 1 111 ? -10.023 -9.643 6.308 1.00 72.62 111 ARG A O 1
ATOM 901 N N . ILE A 1 112 ? -10.737 -10.867 4.569 1.00 75.62 112 ILE A N 1
ATOM 902 C CA . ILE A 1 112 ? -12.047 -11.176 5.150 1.00 75.62 112 ILE A CA 1
ATOM 903 C C . ILE A 1 112 ? -11.932 -12.556 5.750 1.00 75.62 112 ILE A C 1
ATOM 905 O O . ILE A 1 112 ? -11.940 -13.553 5.034 1.00 75.62 112 ILE A O 1
ATOM 909 N N . ASP A 1 113 ? -11.815 -12.601 7.067 1.00 80.62 113 ASP A N 1
ATOM 910 C CA . ASP A 1 113 ? -11.739 -13.861 7.782 1.00 80.62 113 ASP A CA 1
ATOM 911 C C . ASP A 1 113 ? -12.721 -13.845 8.960 1.00 80.62 113 ASP A C 1
ATOM 913 O O . ASP A 1 113 ? -12.372 -13.482 10.088 1.00 80.62 113 ASP A O 1
ATOM 917 N N . PRO A 1 114 ? -14.001 -14.183 8.699 1.00 81.62 114 PRO A N 1
ATOM 918 C CA . PRO A 1 114 ? -15.021 -14.235 9.737 1.00 81.62 114 PRO A CA 1
ATOM 919 C C . PRO A 1 114 ? -14.707 -15.291 10.800 1.00 81.62 114 PRO A C 1
ATOM 921 O O . PRO A 1 114 ? -15.120 -15.137 11.949 1.00 81.62 114 PRO A O 1
ATOM 924 N N . ILE A 1 115 ? -13.981 -16.352 10.424 1.00 84.31 115 ILE A N 1
ATOM 925 C CA . ILE A 1 115 ? -13.558 -17.409 11.344 1.00 84.31 115 ILE A CA 1
ATOM 926 C C . ILE A 1 115 ? -12.509 -16.838 12.297 1.00 84.31 115 ILE A C 1
ATOM 928 O O . ILE A 1 115 ? -12.690 -16.948 13.507 1.00 84.31 115 ILE A O 1
ATOM 932 N N . TYR A 1 116 ? -11.492 -16.147 11.778 1.00 85.38 116 TYR A N 1
ATOM 933 C CA . TYR A 1 116 ? -10.482 -15.463 12.586 1.00 85.38 116 TYR A CA 1
ATOM 934 C C . TYR A 1 116 ? -11.110 -14.448 13.547 1.00 85.38 116 TYR A C 1
ATOM 936 O O . TYR A 1 116 ? -10.818 -14.464 14.741 1.00 85.38 116 TYR A O 1
ATOM 944 N N . LEU A 1 117 ? -12.029 -13.601 13.070 1.00 88.38 117 LEU A N 1
ATOM 945 C CA . LEU A 1 117 ? -12.712 -12.623 13.928 1.00 88.38 117 LEU A CA 1
ATOM 946 C C . LEU A 1 117 ? -13.498 -13.285 15.060 1.00 88.38 117 LEU A C 1
ATOM 948 O O . LEU A 1 117 ? -13.459 -12.821 16.200 1.00 88.38 117 LEU A O 1
ATOM 952 N N . TYR A 1 118 ? -14.190 -14.381 14.764 1.00 88.00 118 TYR A N 1
ATOM 953 C CA . TYR A 1 118 ? -14.948 -15.101 15.773 1.00 88.00 118 TYR A CA 1
ATOM 954 C C . TYR A 1 118 ? -14.034 -15.830 16.767 1.00 88.00 118 TYR A C 1
ATOM 956 O O . TYR A 1 118 ? -14.264 -15.754 17.969 1.00 88.00 118 TYR A O 1
ATOM 964 N N . GLN A 1 119 ? -12.975 -16.488 16.293 1.00 85.06 119 GLN A N 1
ATOM 965 C CA . GLN A 1 119 ? -12.047 -17.246 17.135 1.00 85.06 119 GLN A CA 1
ATOM 966 C C . GLN A 1 119 ? -11.189 -16.350 18.037 1.00 85.06 119 GLN A C 1
ATOM 968 O O . GLN A 1 119 ? -10.976 -16.687 19.200 1.00 85.06 119 GLN A O 1
ATOM 973 N N . HIS A 1 120 ? -10.708 -15.214 17.523 1.00 82.44 120 HIS A N 1
ATOM 974 C CA . HIS A 1 120 ? -9.792 -14.336 18.256 1.00 82.44 120 HIS A CA 1
ATOM 975 C C . HIS A 1 120 ? -10.501 -13.233 19.044 1.00 82.44 120 HIS A C 1
ATOM 977 O O . HIS A 1 120 ? -10.008 -12.834 20.098 1.00 82.44 120 HIS A O 1
ATOM 983 N N . PHE A 1 121 ? -11.657 -12.758 18.567 1.00 85.81 121 PHE A N 1
ATOM 984 C CA . PHE A 1 121 ? -12.359 -11.618 19.169 1.00 85.81 121 PHE A CA 1
ATOM 985 C C . PHE A 1 121 ? -13.794 -11.935 19.606 1.00 85.81 121 PHE A C 1
ATOM 987 O O . PHE A 1 121 ? -14.415 -11.113 20.271 1.00 85.81 121 PHE A O 1
ATOM 994 N N . GLY A 1 122 ? -14.352 -13.097 19.246 1.00 88.31 122 GLY A N 1
ATOM 995 C CA . GLY A 1 122 ? -15.756 -13.421 19.528 1.00 88.31 122 GLY A CA 1
ATOM 996 C C . GLY A 1 122 ? -16.756 -12.580 18.726 1.00 88.31 122 GLY A C 1
ATOM 997 O O . GLY A 1 122 ? -17.936 -12.538 19.070 1.00 88.31 122 GLY A O 1
ATOM 998 N N . ILE A 1 123 ? -16.308 -11.900 17.663 1.00 90.12 123 ILE A N 1
ATOM 999 C CA . ILE A 1 123 ? -17.111 -10.929 16.909 1.00 90.12 123 ILE A CA 1
ATOM 1000 C C . ILE A 1 123 ? -17.660 -11.563 15.630 1.00 90.12 123 ILE A C 1
ATOM 1002 O O . ILE A 1 123 ? -16.933 -12.185 14.857 1.00 90.12 123 ILE A O 1
ATOM 1006 N N . ARG A 1 124 ? -18.947 -11.325 15.356 1.00 92.31 124 ARG A N 1
ATOM 1007 C CA . ARG A 1 124 ? -19.546 -11.504 14.027 1.00 92.31 124 ARG A CA 1
ATOM 1008 C C . ARG A 1 124 ? -19.694 -10.135 13.374 1.00 92.31 124 ARG A C 1
ATOM 1010 O O . ARG A 1 124 ? -20.527 -9.341 13.799 1.00 92.31 124 ARG A O 1
ATOM 1017 N N . CYS A 1 125 ? -18.861 -9.845 12.378 1.00 92.31 125 CYS A N 1
ATOM 1018 C CA . CYS A 1 125 ? -18.847 -8.534 11.736 1.00 92.31 125 CYS A CA 1
ATOM 1019 C C . CYS A 1 125 ? -20.131 -8.289 10.927 1.00 92.31 125 CYS A C 1
ATOM 1021 O O . CYS A 1 125 ? -20.520 -9.114 10.103 1.00 92.31 125 CYS A O 1
ATOM 1023 N N . SER A 1 126 ? -20.743 -7.124 11.128 1.00 92.56 126 SER A N 1
ATOM 1024 C CA . SER A 1 126 ? -21.925 -6.640 10.405 1.00 92.56 126 SER A CA 1
ATOM 1025 C C . SER A 1 126 ? -21.654 -5.326 9.660 1.00 92.56 126 SER A C 1
ATOM 1027 O O . SER A 1 126 ? -22.579 -4.558 9.401 1.00 92.56 126 SER A O 1
ATOM 1029 N N . CYS A 1 127 ? -20.388 -5.034 9.331 1.00 91.75 127 CYS A N 1
ATOM 1030 C CA . CYS A 1 127 ? -20.042 -3.806 8.615 1.00 91.75 127 CYS A CA 1
ATOM 1031 C C . CYS A 1 127 ? -20.704 -3.756 7.229 1.00 91.75 127 CYS A C 1
ATOM 1033 O O . CYS A 1 127 ? -21.200 -4.770 6.730 1.00 91.75 127 CYS A O 1
ATOM 1035 N N . ARG A 1 128 ? -20.647 -2.589 6.570 1.00 88.06 128 ARG A N 1
ATOM 1036 C CA . ARG A 1 128 ? -21.260 -2.359 5.248 1.00 88.06 128 ARG A CA 1
ATOM 1037 C C . ARG A 1 128 ? -20.980 -3.471 4.239 1.00 88.06 128 ARG A C 1
ATOM 1039 O O . ARG A 1 128 ? -21.857 -3.813 3.464 1.00 88.06 128 ARG A O 1
ATOM 1046 N N . TYR A 1 129 ? -19.775 -4.036 4.280 1.00 89.50 129 TYR A N 1
ATOM 1047 C CA . TYR A 1 129 ? -19.352 -5.118 3.406 1.00 89.50 129 TYR A CA 1
ATOM 1048 C C . TYR A 1 129 ? -19.998 -6.457 3.781 1.00 89.50 129 TYR A C 1
ATOM 1050 O O . TYR A 1 129 ? -20.601 -7.120 2.943 1.00 89.50 129 TYR A O 1
ATOM 1058 N N . CYS A 1 130 ? -19.905 -6.846 5.054 1.00 89.94 130 CYS A N 1
ATOM 1059 C CA . CYS A 1 130 ? -20.442 -8.115 5.548 1.00 89.94 130 CYS A CA 1
ATOM 1060 C C . CYS A 1 130 ? -21.973 -8.172 5.513 1.00 89.94 130 CYS A C 1
ATOM 1062 O O . CYS A 1 130 ? -22.533 -9.262 5.427 1.00 89.94 130 CYS A O 1
ATOM 1064 N N . ALA A 1 131 ? -22.637 -7.014 5.562 1.00 91.38 131 ALA A N 1
ATOM 1065 C CA . ALA A 1 131 ? -24.085 -6.891 5.436 1.00 91.38 131 ALA A CA 1
ATOM 1066 C C . ALA A 1 131 ? -24.600 -7.143 4.005 1.00 91.38 131 ALA A C 1
ATOM 1068 O O . ALA A 1 131 ? -25.797 -7.369 3.826 1.00 91.38 131 ALA A O 1
ATOM 1069 N N . LEU A 1 132 ? -23.731 -7.109 2.987 1.00 91.69 132 LEU A N 1
ATOM 1070 C CA . LEU A 1 132 ? -24.131 -7.383 1.607 1.00 91.69 132 LEU A CA 1
ATOM 1071 C C . LEU A 1 132 ? -24.470 -8.867 1.403 1.00 91.69 132 LEU A C 1
ATOM 1073 O O . LEU A 1 132 ? -23.780 -9.731 1.958 1.00 91.69 132 LEU A O 1
ATOM 1077 N N . PRO A 1 133 ? -25.451 -9.192 0.541 1.00 92.62 133 PRO A N 1
ATOM 1078 C CA . PRO A 1 133 ? -25.713 -10.568 0.135 1.00 92.62 133 PRO A CA 1
ATOM 1079 C C . PRO A 1 133 ? -24.457 -11.247 -0.425 1.00 92.62 133 PRO A C 1
ATOM 1081 O O . PRO A 1 133 ? -23.683 -10.634 -1.167 1.00 92.62 133 PRO A O 1
ATOM 1084 N N . HIS A 1 134 ? -24.255 -12.517 -0.064 1.00 87.56 134 HIS A N 1
ATOM 1085 C CA . HIS A 1 134 ? -23.105 -13.319 -0.502 1.00 87.56 134 HIS A CA 1
ATOM 1086 C C . HIS A 1 134 ? -23.028 -13.493 -2.025 1.00 87.56 134 HIS A C 1
ATOM 1088 O O . HIS A 1 134 ? -21.939 -13.637 -2.567 1.00 87.56 134 HIS A O 1
ATOM 1094 N N . ASP A 1 135 ? -24.173 -13.465 -2.698 1.00 90.94 135 ASP A N 1
ATOM 1095 C CA . ASP A 1 135 ? -24.334 -13.594 -4.144 1.00 90.94 135 ASP A CA 1
ATOM 1096 C C . ASP A 1 135 ? -24.363 -12.244 -4.878 1.00 90.94 135 ASP A C 1
ATOM 1098 O O . ASP A 1 135 ? -24.501 -12.209 -6.099 1.00 90.94 135 ASP A O 1
ATOM 1102 N N . SER A 1 136 ? -24.214 -11.123 -4.163 1.00 94.06 136 SER A N 1
ATOM 1103 C CA . SER A 1 136 ? -24.165 -9.812 -4.808 1.00 94.06 136 SER A CA 1
ATOM 1104 C C . SER A 1 136 ? -22.908 -9.664 -5.670 1.00 94.06 136 SER A C 1
ATOM 1106 O O . SER A 1 136 ? -21.791 -9.940 -5.226 1.00 94.06 136 SER A O 1
ATOM 1108 N N . GLU A 1 137 ? -23.083 -9.167 -6.897 1.00 91.56 137 GLU A N 1
ATOM 1109 C CA . GLU A 1 137 ? -21.987 -8.982 -7.860 1.00 91.56 137 GLU A CA 1
ATOM 1110 C C . GLU A 1 137 ? -20.852 -8.128 -7.286 1.00 91.56 137 GLU A C 1
ATOM 1112 O O . GLU A 1 137 ? -19.680 -8.458 -7.454 1.00 91.56 137 GLU A O 1
ATOM 1117 N N . TYR A 1 138 ? -21.195 -7.068 -6.547 1.00 89.00 138 TYR A N 1
ATOM 1118 C CA . TYR A 1 138 ? -20.216 -6.206 -5.888 1.00 89.00 138 TYR A CA 1
ATOM 1119 C C . TYR A 1 138 ? -19.368 -6.970 -4.865 1.00 89.00 138 TYR A C 1
ATOM 1121 O O . TYR A 1 138 ? -18.144 -6.833 -4.856 1.00 89.00 138 TYR A O 1
ATOM 1129 N N . ARG A 1 139 ? -19.996 -7.785 -4.005 1.00 88.75 139 ARG A N 1
ATOM 1130 C CA . ARG A 1 139 ? -19.275 -8.553 -2.984 1.00 88.75 139 ARG A CA 1
ATOM 1131 C C . ARG A 1 139 ? -18.363 -9.591 -3.629 1.00 88.75 139 ARG A C 1
ATOM 1133 O O . ARG A 1 139 ? -17.196 -9.668 -3.267 1.00 88.75 139 ARG A O 1
ATOM 1140 N N . ILE A 1 140 ? -18.864 -10.306 -4.637 1.00 90.31 140 ILE A N 1
ATOM 1141 C CA . ILE A 1 140 ? -18.077 -11.278 -5.406 1.00 90.31 140 ILE A CA 1
ATOM 1142 C C . ILE A 1 140 ? -16.867 -10.599 -6.060 1.00 90.31 140 ILE A C 1
ATOM 1144 O O . ILE A 1 140 ? -15.748 -11.095 -5.944 1.00 90.31 140 ILE A O 1
ATOM 1148 N N . ALA A 1 141 ? -17.066 -9.455 -6.722 1.00 88.81 141 ALA A N 1
ATOM 1149 C CA . ALA A 1 141 ? -15.979 -8.709 -7.352 1.00 88.81 141 ALA A CA 1
ATOM 1150 C C . ALA A 1 141 ? -14.921 -8.272 -6.327 1.00 88.81 141 ALA A C 1
ATOM 1152 O O . ALA A 1 141 ? -13.731 -8.493 -6.542 1.00 88.81 141 ALA A O 1
ATOM 1153 N N . ARG A 1 142 ? -15.353 -7.743 -5.177 1.00 86.94 142 ARG A N 1
ATOM 1154 C CA . ARG A 1 142 ? -14.472 -7.300 -4.089 1.00 86.94 142 ARG A CA 1
ATOM 1155 C C . ARG A 1 142 ? -13.706 -8.458 -3.437 1.00 86.94 142 ARG A C 1
ATOM 1157 O O . ARG A 1 142 ? -12.525 -8.300 -3.140 1.00 86.94 142 ARG A O 1
ATOM 1164 N N . ASP A 1 143 ? -14.341 -9.613 -3.228 1.00 87.81 143 ASP A N 1
ATOM 1165 C CA . ASP A 1 143 ? -13.679 -10.832 -2.738 1.00 87.81 143 ASP A CA 1
ATOM 1166 C C . ASP A 1 143 ? -12.590 -11.296 -3.720 1.00 87.81 143 ASP A C 1
ATOM 1168 O O . ASP A 1 143 ? -11.462 -11.595 -3.317 1.00 87.81 143 ASP A O 1
ATOM 1172 N N . ILE A 1 144 ? -12.902 -11.293 -5.021 1.00 88.56 144 ILE A N 1
ATOM 1173 C CA . ILE A 1 144 ? -11.957 -11.636 -6.092 1.00 88.56 144 ILE A CA 1
ATOM 1174 C C . ILE A 1 144 ? -10.778 -10.657 -6.122 1.00 88.56 144 ILE A C 1
ATOM 1176 O O . ILE A 1 144 ? -9.627 -11.084 -6.217 1.00 88.56 144 ILE A O 1
ATOM 1180 N N . ASP A 1 145 ? -11.037 -9.354 -6.036 1.00 89.38 145 ASP A N 1
ATOM 1181 C CA . ASP A 1 145 ? -9.989 -8.336 -6.084 1.00 89.38 145 ASP A CA 1
ATOM 1182 C C . ASP A 1 145 ? -9.070 -8.400 -4.864 1.00 89.38 145 ASP A C 1
ATOM 1184 O O . ASP A 1 145 ? -7.851 -8.348 -5.019 1.00 89.38 145 ASP A O 1
ATOM 1188 N N . ARG A 1 146 ? -9.606 -8.650 -3.664 1.00 87.00 146 ARG A N 1
ATOM 1189 C CA . ARG A 1 146 ? -8.794 -8.881 -2.455 1.00 87.00 146 ARG A CA 1
ATOM 1190 C C . ARG A 1 146 ? -7.900 -10.105 -2.583 1.00 87.00 146 ARG A C 1
ATOM 1192 O O . ARG A 1 146 ? -6.718 -10.035 -2.245 1.00 87.00 146 ARG A O 1
ATOM 1199 N N . TYR A 1 147 ? -8.443 -11.200 -3.110 1.00 88.12 147 TYR A N 1
ATOM 1200 C CA . TYR A 1 147 ? -7.663 -12.397 -3.402 1.00 88.12 147 TYR A CA 1
ATOM 1201 C C . TYR A 1 147 ? -6.545 -12.109 -4.413 1.00 88.12 147 TYR A C 1
ATOM 1203 O O . TYR A 1 147 ? -5.397 -12.504 -4.210 1.00 88.12 147 TYR A O 1
ATOM 1211 N N . HIS A 1 148 ? -6.847 -11.373 -5.484 1.00 90.31 148 HIS A N 1
ATOM 1212 C CA . HIS A 1 148 ? -5.843 -10.974 -6.463 1.00 90.31 148 HIS A CA 1
ATOM 1213 C C . HIS A 1 148 ? -4.767 -10.073 -5.858 1.00 90.31 148 HIS A C 1
ATOM 1215 O O . HIS A 1 148 ? -3.591 -10.331 -6.101 1.00 90.31 148 HIS A O 1
ATOM 1221 N N . ILE A 1 149 ? -5.142 -9.072 -5.056 1.00 89.94 149 ILE A N 1
ATOM 1222 C CA . ILE A 1 149 ? -4.199 -8.181 -4.368 1.00 89.94 149 ILE A CA 1
ATOM 1223 C C . ILE A 1 149 ? -3.208 -8.993 -3.543 1.00 89.94 149 ILE A C 1
ATOM 1225 O O . ILE A 1 149 ? -2.002 -8.778 -3.639 1.00 89.94 149 ILE A O 1
ATOM 1229 N N . GLU A 1 150 ? -3.706 -9.952 -2.767 1.00 87.38 150 GLU A N 1
ATOM 1230 C CA . GLU A 1 150 ? -2.867 -10.790 -1.924 1.00 87.38 150 GLU A CA 1
ATOM 1231 C C . GLU A 1 150 ? -1.909 -11.659 -2.746 1.00 87.38 150 GLU A C 1
ATOM 1233 O O . GLU A 1 150 ? -0.695 -11.630 -2.536 1.00 87.38 150 GLU A O 1
ATOM 1238 N N . VAL A 1 151 ? -2.442 -12.436 -3.691 1.00 90.06 151 VAL A N 1
ATOM 1239 C CA . VAL A 1 151 ? -1.641 -13.418 -4.428 1.00 90.06 151 VAL A CA 1
ATOM 1240 C C . VAL A 1 151 ? -0.640 -12.706 -5.341 1.00 90.06 151 VAL A C 1
ATOM 1242 O O . VAL A 1 151 ? 0.543 -13.053 -5.331 1.00 90.06 151 VAL A O 1
ATOM 1245 N N . ILE A 1 152 ? -1.086 -11.694 -6.094 1.00 93.69 152 ILE A N 1
ATOM 1246 C CA . ILE A 1 152 ? -0.233 -10.914 -7.002 1.00 93.69 152 ILE A CA 1
ATOM 1247 C C . ILE A 1 152 ? 0.782 -10.094 -6.208 1.00 93.69 152 ILE A C 1
ATOM 1249 O O . ILE A 1 152 ? 1.958 -10.116 -6.564 1.00 93.69 152 ILE A O 1
ATOM 1253 N N . GLY A 1 153 ? 0.365 -9.427 -5.127 1.00 91.56 153 GLY A N 1
ATOM 1254 C CA . GLY A 1 153 ? 1.254 -8.644 -4.269 1.00 91.56 153 GLY A CA 1
ATOM 1255 C C . GLY A 1 153 ? 2.374 -9.494 -3.671 1.00 91.56 153 GLY A C 1
ATOM 1256 O O . GLY A 1 153 ? 3.543 -9.142 -3.795 1.00 91.56 153 GLY A O 1
ATOM 1257 N N . ALA A 1 154 ? 2.050 -10.671 -3.125 1.00 88.38 154 ALA A N 1
ATOM 1258 C CA . ALA A 1 154 ? 3.057 -11.596 -2.600 1.00 88.38 154 ALA A CA 1
ATOM 1259 C C . ALA A 1 154 ? 4.030 -12.093 -3.686 1.00 88.38 154 ALA A C 1
ATOM 1261 O O . ALA A 1 154 ? 5.235 -12.203 -3.450 1.00 88.38 154 ALA A O 1
ATOM 1262 N N . ALA A 1 155 ? 3.529 -12.389 -4.890 1.00 91.25 155 ALA A N 1
ATOM 1263 C CA . ALA A 1 155 ? 4.373 -12.815 -6.004 1.00 91.25 155 ALA A CA 1
ATOM 1264 C C . ALA A 1 155 ? 5.283 -11.685 -6.510 1.00 91.25 155 ALA A C 1
ATOM 1266 O O . ALA A 1 155 ? 6.456 -11.932 -6.794 1.00 91.25 155 ALA A O 1
ATOM 1267 N N . LEU A 1 156 ? 4.768 -10.455 -6.594 1.00 92.06 156 LEU A N 1
ATOM 1268 C CA . LEU A 1 156 ? 5.543 -9.281 -6.981 1.00 92.06 156 LEU A CA 1
ATOM 1269 C C . LEU A 1 156 ? 6.623 -8.966 -5.943 1.00 92.06 156 LEU A C 1
ATOM 1271 O O . LEU A 1 156 ? 7.781 -8.819 -6.322 1.00 92.06 156 LEU A O 1
ATOM 1275 N N . GLY A 1 157 ? 6.284 -8.970 -4.652 1.00 89.19 157 GLY A N 1
ATOM 1276 C CA . GLY A 1 157 ? 7.248 -8.759 -3.571 1.00 89.19 157 GLY A CA 1
ATOM 1277 C C . GLY A 1 157 ? 8.380 -9.792 -3.584 1.00 89.19 157 GLY A C 1
ATOM 1278 O O . GLY A 1 157 ? 9.542 -9.440 -3.399 1.00 89.19 157 GLY A O 1
ATOM 1279 N N . LYS A 1 158 ? 8.079 -11.061 -3.903 1.00 87.06 158 LYS A N 1
ATOM 1280 C CA . LYS A 1 158 ? 9.107 -12.094 -4.120 1.00 87.06 158 LYS A CA 1
ATOM 1281 C C . LYS A 1 158 ? 10.029 -11.748 -5.286 1.00 87.06 158 LYS A C 1
ATOM 1283 O O . LYS A 1 158 ? 11.239 -11.840 -5.124 1.00 87.06 158 LYS A O 1
ATOM 1288 N N . LEU A 1 159 ? 9.487 -11.344 -6.439 1.00 88.44 159 LEU A N 1
ATOM 1289 C CA . LEU A 1 159 ? 10.308 -10.912 -7.579 1.00 88.44 159 LEU A CA 1
ATOM 1290 C C . LEU A 1 159 ? 11.169 -9.698 -7.216 1.00 88.44 159 LEU A C 1
ATOM 1292 O O . LEU A 1 159 ? 12.350 -9.674 -7.537 1.00 88.44 159 LEU A O 1
ATOM 1296 N N . ALA A 1 160 ? 10.604 -8.730 -6.496 1.00 86.31 160 ALA A N 1
ATOM 1297 C CA . ALA A 1 160 ? 11.313 -7.542 -6.038 1.00 86.31 160 ALA A CA 1
ATOM 1298 C C . ALA A 1 160 ? 12.401 -7.844 -4.991 1.00 86.31 160 ALA A C 1
ATOM 1300 O O . ALA A 1 160 ? 13.263 -6.998 -4.762 1.00 86.31 160 ALA A O 1
ATOM 1301 N N . ALA A 1 161 ? 12.399 -9.024 -4.370 1.00 83.75 161 ALA A N 1
ATOM 1302 C CA . ALA A 1 161 ? 13.440 -9.477 -3.448 1.00 83.75 161 ALA A CA 1
ATOM 1303 C C . ALA A 1 161 ? 14.462 -10.440 -4.089 1.00 83.75 161 ALA A C 1
ATOM 1305 O O . ALA A 1 161 ? 15.461 -10.776 -3.454 1.00 83.75 161 ALA A O 1
ATOM 1306 N N . MET A 1 162 ? 14.225 -10.912 -5.319 1.00 82.25 162 MET A N 1
ATOM 1307 C CA . MET A 1 162 ? 15.122 -11.837 -6.021 1.00 82.25 162 MET A CA 1
ATOM 1308 C C . MET A 1 162 ? 16.363 -11.131 -6.588 1.00 82.25 162 MET A C 1
ATOM 1310 O O . MET A 1 162 ? 16.356 -9.938 -6.880 1.00 82.25 162 MET A O 1
ATOM 1314 N N . ASP A 1 163 ? 17.423 -11.917 -6.794 1.00 78.31 163 ASP A N 1
ATOM 1315 C CA . ASP A 1 163 ? 18.602 -11.525 -7.575 1.00 78.31 163 ASP A CA 1
ATOM 1316 C C . ASP A 1 163 ? 18.196 -11.158 -9.013 1.00 78.31 163 ASP A C 1
ATOM 1318 O O . ASP A 1 163 ? 17.446 -11.898 -9.661 1.00 78.31 163 ASP A O 1
ATOM 1322 N N . THR A 1 164 ? 18.715 -10.034 -9.510 1.00 74.56 164 THR A N 1
ATOM 1323 C CA . THR A 1 164 ? 18.383 -9.428 -10.809 1.00 74.56 164 THR A CA 1
ATOM 1324 C C . THR A 1 164 ? 18.538 -10.397 -11.975 1.00 74.56 164 THR A C 1
ATOM 1326 O O . THR A 1 164 ? 17.713 -10.404 -12.887 1.00 74.56 164 THR A O 1
ATOM 1329 N N . THR A 1 165 ? 19.522 -11.295 -11.907 1.00 73.44 165 THR A N 1
ATOM 1330 C CA . THR A 1 165 ? 19.796 -12.307 -12.942 1.00 73.44 165 THR A CA 1
ATOM 1331 C C . THR A 1 165 ? 18.686 -13.353 -13.091 1.00 73.44 165 THR A C 1
ATOM 1333 O O . THR A 1 165 ? 18.618 -14.053 -14.103 1.00 73.44 165 THR A O 1
ATOM 1336 N N . LYS A 1 166 ? 17.803 -13.474 -12.093 1.00 74.75 166 LYS A N 1
ATOM 1337 C CA . LYS A 1 166 ? 16.722 -14.471 -12.033 1.00 74.75 166 LYS A CA 1
ATOM 1338 C C . LYS A 1 166 ? 15.332 -13.853 -12.181 1.00 74.75 166 LYS A C 1
ATOM 1340 O O . LYS A 1 166 ? 14.352 -14.590 -12.311 1.00 74.75 166 LYS A O 1
ATOM 1345 N N . VAL A 1 167 ? 15.227 -12.524 -12.165 1.00 84.88 167 VAL A N 1
ATOM 1346 C CA . VAL A 1 167 ? 13.949 -11.818 -12.265 1.00 84.88 167 VAL A CA 1
ATOM 1347 C C . VAL A 1 167 ? 13.508 -11.735 -13.720 1.00 84.88 167 VAL A C 1
ATOM 1349 O O . VAL A 1 167 ? 14.226 -11.262 -14.596 1.00 84.88 167 VAL A O 1
ATOM 1352 N N . ASN A 1 168 ? 12.273 -12.157 -13.987 1.00 88.38 168 ASN A N 1
ATOM 1353 C CA . ASN A 1 168 ? 11.619 -11.842 -15.249 1.00 88.38 168 ASN A CA 1
ATOM 1354 C C . ASN A 1 168 ? 10.926 -10.479 -15.124 1.00 88.38 168 ASN A C 1
ATOM 1356 O O . ASN A 1 168 ? 9.800 -10.397 -14.625 1.00 88.38 168 ASN A O 1
ATOM 1360 N N . TYR A 1 169 ? 11.617 -9.431 -15.568 1.00 90.81 169 TYR A N 1
ATOM 1361 C CA . TYR A 1 169 ? 11.175 -8.043 -15.445 1.00 90.81 169 TYR A CA 1
ATOM 1362 C C . TYR A 1 169 ? 9.809 -7.785 -16.094 1.00 90.81 169 TYR A C 1
ATOM 1364 O O . TYR A 1 169 ? 8.890 -7.305 -15.434 1.00 90.81 169 TYR A O 1
ATOM 1372 N N . GLY A 1 170 ? 9.619 -8.232 -17.339 1.00 91.19 170 GLY A N 1
ATOM 1373 C CA . GLY A 1 170 ? 8.350 -8.090 -18.056 1.00 91.19 170 GLY A CA 1
ATOM 1374 C C . GLY A 1 170 ? 7.156 -8.723 -17.338 1.00 91.19 170 GLY A C 1
ATOM 1375 O O . GLY A 1 170 ? 6.056 -8.169 -17.320 1.00 91.19 170 GLY A O 1
ATOM 1376 N N . LYS A 1 171 ? 7.363 -9.860 -16.657 1.00 91.19 171 LYS A N 1
ATOM 1377 C CA . LYS A 1 171 ? 6.327 -10.445 -15.792 1.00 91.19 171 LYS A CA 1
ATOM 1378 C C . LYS A 1 171 ? 6.041 -9.574 -14.576 1.00 91.19 171 LYS A C 1
ATOM 1380 O O . LYS A 1 171 ? 4.870 -9.398 -14.257 1.00 91.19 171 LYS A O 1
ATOM 1385 N N . ALA A 1 172 ? 7.067 -9.048 -13.908 1.00 93.19 172 ALA A N 1
ATOM 1386 C CA . ALA A 1 172 ? 6.886 -8.168 -12.754 1.00 93.19 172 ALA A CA 1
ATOM 1387 C C . ALA A 1 172 ? 6.095 -6.904 -13.135 1.00 93.19 172 ALA A C 1
ATOM 1389 O O . ALA A 1 172 ? 5.137 -6.554 -12.451 1.00 93.19 172 ALA A O 1
ATOM 1390 N N . CYS A 1 173 ? 6.408 -6.313 -14.289 1.00 94.06 173 CYS A N 1
ATOM 1391 C CA . CYS A 1 173 ? 5.664 -5.214 -14.898 1.00 94.06 173 CYS A CA 1
ATOM 1392 C C . CYS A 1 173 ? 4.173 -5.528 -15.105 1.00 94.06 173 CYS A C 1
ATOM 1394 O O . CYS A 1 173 ? 3.320 -4.746 -14.687 1.00 94.06 173 CYS A O 1
ATOM 1396 N N . VAL A 1 174 ? 3.835 -6.697 -15.667 1.00 94.31 174 VAL A N 1
ATOM 1397 C CA . VAL A 1 174 ? 2.428 -7.117 -15.821 1.00 94.31 174 VAL A CA 1
ATOM 1398 C C . VAL A 1 174 ? 1.736 -7.301 -14.469 1.00 94.31 174 VAL A C 1
ATOM 1400 O O . VAL A 1 174 ? 0.592 -6.874 -14.309 1.00 94.31 174 VAL A O 1
ATOM 1403 N N . LEU A 1 175 ? 2.405 -7.916 -13.487 1.00 95.25 175 LEU A N 1
ATOM 1404 C CA . LEU A 1 175 ? 1.846 -8.058 -12.137 1.00 95.25 175 LEU A CA 1
ATOM 1405 C C . LEU A 1 175 ? 1.563 -6.688 -11.512 1.00 95.25 175 LEU A C 1
ATOM 1407 O O . LEU A 1 175 ? 0.466 -6.471 -11.000 1.00 95.25 175 LEU A O 1
ATOM 1411 N N . GLY A 1 176 ? 2.520 -5.762 -11.607 1.00 95.44 176 GLY A N 1
ATOM 1412 C CA . GLY A 1 176 ? 2.384 -4.398 -11.112 1.00 95.44 176 GLY A CA 1
ATOM 1413 C C . GLY A 1 176 ? 1.235 -3.642 -11.778 1.00 95.44 176 GLY A C 1
ATOM 1414 O O . GLY A 1 176 ? 0.408 -3.060 -11.080 1.00 95.44 176 GLY A O 1
ATOM 1415 N N . ARG A 1 177 ? 1.115 -3.720 -13.110 1.00 94.75 177 ARG A N 1
ATOM 1416 C CA . ARG A 1 177 ? 0.044 -3.065 -13.879 1.00 94.75 177 ARG A CA 1
ATOM 1417 C C . ARG A 1 177 ? -1.347 -3.577 -13.510 1.00 94.75 177 ARG A C 1
ATOM 1419 O O . ARG A 1 177 ? -2.283 -2.786 -13.369 1.00 94.75 177 ARG A O 1
ATOM 1426 N N . VAL A 1 178 ? -1.493 -4.896 -13.361 1.00 94.25 178 VAL A N 1
ATOM 1427 C CA . VAL A 1 178 ? -2.759 -5.508 -12.934 1.00 94.25 178 VAL A CA 1
ATOM 1428 C C . VAL A 1 178 ? -3.084 -5.081 -11.505 1.00 94.25 178 VAL A C 1
ATOM 1430 O O . VAL A 1 178 ? -4.216 -4.685 -11.237 1.00 94.25 178 VAL A O 1
ATOM 1433 N N . LEU A 1 179 ? -2.104 -5.094 -10.602 1.00 94.25 179 LEU A N 1
ATOM 1434 C CA . LEU A 1 179 ? -2.315 -4.692 -9.215 1.00 94.25 179 LEU A CA 1
ATOM 1435 C C . LEU A 1 179 ? -2.693 -3.204 -9.093 1.00 94.25 179 LEU A C 1
ATOM 1437 O O . LEU A 1 179 ? -3.632 -2.874 -8.373 1.00 94.25 179 LEU A O 1
ATOM 1441 N N . TRP A 1 180 ? -2.041 -2.327 -9.862 1.00 93.75 180 TRP A N 1
ATOM 1442 C CA . TRP A 1 180 ? -2.409 -0.913 -9.979 1.00 93.75 180 TRP A CA 1
ATOM 1443 C C . TRP A 1 180 ? -3.858 -0.737 -10.425 1.00 93.75 180 TRP A C 1
ATOM 1445 O O . TRP A 1 180 ? -4.595 0.001 -9.781 1.00 93.75 180 TRP A O 1
ATOM 1455 N N . SER A 1 181 ? -4.285 -1.452 -11.474 1.00 91.50 181 SER A N 1
ATOM 1456 C CA . SER A 1 181 ? -5.659 -1.334 -11.984 1.00 91.50 181 SER A CA 1
ATOM 1457 C C . SER A 1 181 ? -6.714 -1.683 -10.937 1.00 91.50 181 SER A C 1
ATOM 1459 O O . SER A 1 181 ? -7.771 -1.062 -10.903 1.00 91.50 181 SER A O 1
ATOM 1461 N N . ILE A 1 182 ? -6.414 -2.640 -10.053 1.00 91.56 182 ILE A N 1
ATOM 1462 C CA . ILE A 1 182 ? -7.308 -2.995 -8.953 1.00 91.56 182 ILE A CA 1
ATOM 1463 C C . ILE A 1 182 ? -7.342 -1.851 -7.935 1.00 91.56 182 ILE A C 1
ATOM 1465 O O . ILE A 1 182 ? -8.418 -1.365 -7.609 1.00 91.56 182 ILE A O 1
ATOM 1469 N N . PHE A 1 183 ? -6.187 -1.367 -7.467 1.00 90.69 183 PHE A N 1
ATOM 1470 C CA . PHE A 1 183 ? -6.153 -0.282 -6.476 1.00 90.69 183 PHE A CA 1
ATOM 1471 C C . PHE A 1 183 ? -6.783 1.023 -6.964 1.00 90.69 183 PHE A C 1
ATOM 1473 O O . PHE A 1 183 ? -7.381 1.738 -6.160 1.00 90.69 183 PHE A O 1
ATOM 1480 N N . ASP A 1 184 ? -6.645 1.324 -8.253 1.00 87.56 184 ASP A N 1
ATOM 1481 C CA . ASP A 1 184 ? -7.236 2.503 -8.877 1.00 87.56 184 ASP A CA 1
ATOM 1482 C C . ASP A 1 184 ? -8.769 2.414 -8.902 1.00 87.56 184 ASP A C 1
ATOM 1484 O O . ASP A 1 184 ? -9.450 3.327 -8.441 1.00 87.56 184 ASP A O 1
ATOM 1488 N N . MET A 1 185 ? -9.318 1.261 -9.304 1.00 85.81 185 MET A N 1
ATOM 1489 C CA . MET A 1 185 ? -10.765 1.007 -9.270 1.00 85.81 185 MET A CA 1
ATOM 1490 C C . MET A 1 185 ? -11.348 1.019 -7.851 1.00 85.81 185 MET A C 1
ATOM 1492 O O . MET A 1 185 ? -12.501 1.398 -7.651 1.00 85.81 185 MET A O 1
ATOM 1496 N N . GLU A 1 186 ? -10.571 0.576 -6.863 1.00 80.81 186 GLU A N 1
ATOM 1497 C CA . GLU A 1 186 ? -10.999 0.516 -5.466 1.00 80.81 186 GLU A CA 1
ATOM 1498 C C . GLU A 1 186 ? -10.904 1.867 -4.725 1.00 80.81 186 GLU A C 1
ATOM 1500 O O . GLU A 1 186 ? -11.360 1.941 -3.582 1.00 80.81 186 GLU A O 1
ATOM 1505 N N . ASP A 1 187 ? -10.296 2.900 -5.333 1.00 79.25 187 ASP A N 1
ATOM 1506 C CA . ASP A 1 187 ? -9.887 4.170 -4.694 1.00 79.25 187 ASP A CA 1
ATOM 1507 C C . ASP A 1 187 ? -9.193 3.948 -3.335 1.00 79.25 187 ASP A C 1
ATOM 1509 O O . ASP A 1 187 ? -9.405 4.668 -2.355 1.00 79.25 187 ASP A O 1
ATOM 1513 N N . SER A 1 188 ? -8.371 2.895 -3.244 1.00 75.56 188 SER A N 1
ATOM 1514 C CA . SER A 1 188 ? -7.650 2.597 -2.008 1.00 75.56 188 SER A CA 1
ATOM 1515 C C . SER A 1 188 ? -6.363 3.414 -1.916 1.00 75.56 188 SER A C 1
ATOM 1517 O O . SER A 1 188 ? -5.556 3.450 -2.853 1.00 75.56 188 SER A O 1
ATOM 1519 N N . ARG A 1 189 ? -6.147 4.033 -0.750 1.00 82.94 189 ARG A N 1
ATOM 1520 C CA . ARG A 1 189 ? -4.916 4.761 -0.392 1.00 82.94 189 ARG A CA 1
ATOM 1521 C C . ARG A 1 189 ? -4.163 4.120 0.770 1.00 82.94 189 ARG A C 1
ATOM 1523 O O . ARG A 1 189 ? -3.411 4.785 1.474 1.00 82.94 189 ARG A O 1
ATOM 1530 N N . ASP A 1 190 ? -4.402 2.834 1.002 1.00 85.31 190 ASP A N 1
ATOM 1531 C CA . ASP A 1 190 ? -3.714 2.096 2.055 1.00 85.31 190 ASP A CA 1
ATOM 1532 C C . ASP A 1 190 ? -2.269 1.718 1.680 1.00 85.31 190 ASP A C 1
ATOM 1534 O O . ASP A 1 190 ? -1.810 1.878 0.542 1.00 85.31 190 ASP A O 1
ATOM 1538 N N . TRP A 1 191 ? -1.549 1.183 2.666 1.00 87.38 191 TRP A N 1
ATOM 1539 C CA . TRP A 1 191 ? -0.141 0.795 2.547 1.00 87.38 191 TRP A CA 1
ATOM 1540 C C . TRP A 1 191 ? 0.154 -0.190 1.405 1.00 87.38 191 TRP A C 1
ATOM 1542 O O . TRP A 1 191 ? 1.289 -0.245 0.933 1.00 87.38 191 TRP A O 1
ATOM 1552 N N . ARG A 1 192 ? -0.829 -0.960 0.919 1.00 89.50 192 ARG A N 1
ATOM 1553 C CA . ARG A 1 192 ? -0.624 -1.947 -0.154 1.00 89.50 192 ARG A CA 1
ATOM 1554 C C . ARG A 1 192 ? -0.337 -1.256 -1.487 1.00 89.50 192 ARG A C 1
ATOM 1556 O O . ARG A 1 192 ? 0.487 -1.740 -2.263 1.00 89.50 192 ARG A O 1
ATOM 1563 N N . ARG A 1 193 ? -0.947 -0.086 -1.723 1.00 91.19 193 ARG A N 1
ATOM 1564 C CA . ARG A 1 193 ? -0.639 0.768 -2.882 1.00 91.19 193 ARG A CA 1
ATOM 1565 C C . ARG A 1 193 ? 0.770 1.349 -2.776 1.00 91.19 193 ARG A C 1
ATOM 1567 O O . ARG A 1 193 ? 1.501 1.338 -3.764 1.00 91.19 193 ARG A O 1
ATOM 1574 N N . ALA A 1 194 ? 1.170 1.797 -1.585 1.00 92.19 194 ALA A N 1
ATOM 1575 C CA . ALA A 1 194 ? 2.530 2.277 -1.340 1.00 92.19 194 ALA A CA 1
ATOM 1576 C C . ALA A 1 194 ? 3.572 1.168 -1.558 1.00 92.19 194 ALA A C 1
ATOM 1578 O O . ALA A 1 194 ? 4.575 1.381 -2.241 1.00 92.19 194 ALA A O 1
ATOM 1579 N N . ARG A 1 195 ? 3.281 -0.048 -1.076 1.00 92.56 195 ARG A N 1
ATOM 1580 C CA . ARG A 1 195 ? 4.129 -1.227 -1.275 1.00 92.56 195 ARG A CA 1
ATOM 1581 C C . ARG A 1 195 ? 4.299 -1.582 -2.751 1.00 92.56 195 ARG A C 1
ATOM 1583 O O . ARG A 1 195 ? 5.422 -1.843 -3.162 1.00 92.56 195 ARG A O 1
ATOM 1590 N N . LEU A 1 196 ? 3.233 -1.531 -3.555 1.00 94.88 196 LEU A N 1
ATOM 1591 C CA . LEU A 1 196 ? 3.331 -1.728 -5.008 1.00 94.88 196 LEU A CA 1
ATOM 1592 C C . LEU A 1 196 ? 4.339 -0.755 -5.638 1.00 94.88 196 LEU A C 1
ATOM 1594 O O . LEU A 1 196 ? 5.220 -1.185 -6.378 1.00 94.88 196 LEU A O 1
ATOM 1598 N N . MET A 1 197 ? 4.231 0.542 -5.337 1.00 95.69 197 MET A N 1
ATOM 1599 C CA . MET A 1 197 ? 5.145 1.548 -5.896 1.00 95.69 197 MET A CA 1
ATOM 1600 C C . MET A 1 197 ? 6.588 1.307 -5.458 1.00 95.69 197 MET A C 1
ATOM 1602 O O . MET A 1 197 ? 7.510 1.427 -6.258 1.00 95.69 197 MET A O 1
ATOM 1606 N N . TYR A 1 198 ? 6.781 0.920 -4.201 1.00 94.31 198 TYR A N 1
ATOM 1607 C CA . TYR A 1 198 ? 8.091 0.614 -3.642 1.00 94.31 198 TYR A CA 1
ATOM 1608 C C . TYR A 1 198 ? 8.735 -0.624 -4.274 1.00 94.31 198 TYR A C 1
ATOM 1610 O O . TYR A 1 198 ? 9.907 -0.585 -4.652 1.00 94.31 198 TYR A O 1
ATOM 1618 N N . ASP A 1 199 ? 7.975 -1.706 -4.443 1.00 94.94 199 ASP A N 1
ATOM 1619 C CA . ASP A 1 199 ? 8.461 -2.919 -5.101 1.00 94.94 199 ASP A CA 1
ATOM 1620 C C . ASP A 1 199 ? 8.823 -2.620 -6.567 1.00 94.94 199 ASP A C 1
ATOM 1622 O O . ASP A 1 199 ? 9.886 -3.027 -7.041 1.00 94.94 199 ASP A O 1
ATOM 1626 N N . MET A 1 200 ? 7.993 -1.836 -7.269 1.00 95.94 200 MET A N 1
ATOM 1627 C CA . MET A 1 200 ? 8.280 -1.391 -8.636 1.00 95.94 200 MET A CA 1
ATOM 1628 C C . MET A 1 200 ? 9.501 -0.472 -8.713 1.00 95.94 200 MET A C 1
ATOM 1630 O O . MET A 1 200 ? 10.295 -0.619 -9.640 1.00 95.94 200 MET A O 1
ATOM 1634 N N . PHE A 1 201 ? 9.707 0.424 -7.745 1.00 94.81 201 PHE A N 1
ATOM 1635 C CA . PHE A 1 201 ? 10.912 1.252 -7.657 1.00 94.81 201 PHE A CA 1
ATOM 1636 C C . PHE A 1 201 ? 12.172 0.386 -7.617 1.00 94.81 201 PHE A C 1
ATOM 1638 O O . PHE A 1 201 ? 13.052 0.536 -8.464 1.00 94.81 201 PHE A O 1
ATOM 1645 N N . PHE A 1 202 ? 12.236 -0.560 -6.679 1.00 91.94 202 PHE A N 1
ATOM 1646 C CA . PHE A 1 202 ? 13.399 -1.428 -6.521 1.00 91.94 202 PHE A CA 1
ATOM 1647 C C . PHE A 1 202 ? 13.606 -2.372 -7.709 1.00 91.94 202 PHE A C 1
ATOM 1649 O O . PHE A 1 202 ? 14.748 -2.684 -8.043 1.00 91.94 202 PHE A O 1
ATOM 1656 N N . LEU A 1 203 ? 12.534 -2.821 -8.366 1.00 92.94 203 LEU A N 1
ATOM 1657 C CA . LEU A 1 203 ? 12.630 -3.575 -9.616 1.00 92.94 203 LEU A CA 1
ATOM 1658 C C . LEU A 1 203 ? 13.243 -2.725 -10.733 1.00 92.94 203 LEU A C 1
ATOM 1660 O O . LEU A 1 203 ? 14.225 -3.143 -11.335 1.00 92.94 203 LEU A O 1
ATOM 1664 N N . ASN A 1 204 ? 12.714 -1.526 -10.982 1.00 93.00 204 ASN A N 1
ATOM 1665 C CA . ASN A 1 204 ? 13.225 -0.641 -12.032 1.00 93.00 204 ASN A CA 1
ATOM 1666 C C . ASN A 1 204 ? 14.691 -0.261 -11.788 1.00 93.00 204 ASN A C 1
ATOM 1668 O O . ASN A 1 204 ? 15.498 -0.346 -12.709 1.00 93.00 204 ASN A O 1
ATOM 1672 N N . LEU A 1 205 ? 15.040 0.090 -10.545 1.00 90.94 205 LEU A N 1
ATOM 1673 C CA . LEU A 1 205 ? 16.401 0.469 -10.163 1.00 90.94 205 LEU A CA 1
ATOM 1674 C C . LEU A 1 205 ? 17.402 -0.647 -10.488 1.00 90.94 205 LEU A C 1
ATOM 1676 O O . LEU A 1 205 ? 18.431 -0.416 -11.110 1.00 90.94 205 LEU A O 1
ATOM 1680 N N . ARG A 1 206 ? 17.058 -1.883 -10.121 1.00 88.81 206 ARG A N 1
ATOM 1681 C CA . ARG A 1 206 ? 17.896 -3.068 -10.326 1.00 88.81 206 ARG A CA 1
ATOM 1682 C C . ARG A 1 206 ? 17.999 -3.543 -11.774 1.00 88.81 206 ARG A C 1
ATOM 1684 O O . ARG A 1 206 ? 18.916 -4.293 -12.096 1.00 88.81 206 ARG A O 1
ATOM 1691 N N . HIS A 1 207 ? 17.048 -3.154 -12.614 1.00 89.94 207 HIS A N 1
ATOM 1692 C CA . HIS A 1 207 ? 17.060 -3.410 -14.052 1.00 89.94 207 HIS A CA 1
ATOM 1693 C C . HIS A 1 207 ? 17.595 -2.211 -14.850 1.00 89.94 207 HIS A C 1
ATOM 1695 O O . HIS A 1 207 ? 17.389 -2.154 -16.058 1.00 89.94 207 HIS A O 1
ATOM 1701 N N . GLU A 1 208 ? 18.258 -1.257 -14.182 1.00 90.00 208 GLU A N 1
ATOM 1702 C CA . GLU A 1 208 ? 18.857 -0.058 -14.789 1.00 90.00 208 GLU A CA 1
ATOM 1703 C C . GLU A 1 208 ? 17.842 0.833 -15.535 1.00 90.00 208 GLU A C 1
ATOM 1705 O O . GLU A 1 208 ? 18.205 1.717 -16.312 1.00 90.00 208 GLU A O 1
ATOM 1710 N N . ASN A 1 209 ? 16.544 0.667 -15.259 1.00 90.56 209 ASN A N 1
ATOM 1711 C CA . ASN A 1 209 ? 15.509 1.582 -15.724 1.00 90.56 209 ASN A CA 1
ATOM 1712 C C . ASN A 1 209 ? 15.412 2.777 -14.769 1.00 90.56 209 ASN A C 1
ATOM 1714 O O . ASN A 1 209 ? 14.462 2.907 -13.994 1.00 90.56 209 ASN A O 1
ATOM 1718 N N . PHE A 1 210 ? 16.417 3.651 -14.798 1.00 90.25 210 PHE A N 1
ATOM 1719 C CA . PHE A 1 210 ? 16.531 4.765 -13.851 1.00 90.25 210 PHE A CA 1
ATOM 1720 C C . PHE A 1 210 ? 15.390 5.781 -13.964 1.00 90.25 210 PHE A C 1
ATOM 1722 O O . PHE A 1 210 ? 14.953 6.327 -12.952 1.00 90.25 210 PHE A O 1
ATOM 1729 N N . THR A 1 211 ? 14.855 5.999 -15.168 1.00 89.00 211 THR A N 1
ATOM 1730 C CA . THR A 1 211 ? 13.684 6.864 -15.371 1.00 89.00 211 THR A CA 1
ATOM 1731 C C . THR A 1 211 ? 12.454 6.288 -14.673 1.00 89.00 211 THR A C 1
ATOM 1733 O O . THR A 1 211 ? 11.829 6.974 -13.864 1.00 89.00 211 THR A O 1
ATOM 1736 N N . GLY A 1 212 ? 12.148 5.006 -14.911 1.00 91.12 212 GLY A N 1
ATOM 1737 C CA . GLY A 1 212 ? 11.065 4.314 -14.212 1.00 91.12 212 GLY A CA 1
ATOM 1738 C C . GLY A 1 212 ? 11.289 4.273 -12.700 1.00 91.12 212 GLY A C 1
ATOM 1739 O O . GLY A 1 212 ? 10.361 4.519 -11.931 1.00 91.12 212 GLY A O 1
ATOM 1740 N N . ALA A 1 213 ? 12.529 4.053 -12.256 1.00 93.56 213 ALA A N 1
ATOM 1741 C CA . ALA A 1 213 ? 12.886 4.075 -10.842 1.00 93.56 213 ALA A CA 1
ATOM 1742 C C . ALA A 1 213 ? 12.596 5.445 -10.209 1.00 93.56 213 ALA A C 1
ATOM 1744 O O . ALA A 1 213 ? 11.968 5.497 -9.157 1.00 93.56 213 ALA A O 1
ATOM 1745 N N . GLY A 1 214 ? 12.965 6.554 -10.854 1.00 92.44 214 GLY A N 1
ATOM 1746 C CA . GLY A 1 214 ? 12.659 7.901 -10.363 1.00 92.44 214 GLY A CA 1
ATOM 1747 C C . GLY A 1 214 ? 11.155 8.162 -10.216 1.00 92.44 214 GLY A C 1
ATOM 1748 O O . GLY A 1 214 ? 10.712 8.692 -9.194 1.00 92.44 214 GLY A O 1
ATOM 1749 N N . TYR A 1 215 ? 10.347 7.731 -11.190 1.00 93.56 215 TYR A N 1
ATOM 1750 C CA . TYR A 1 215 ? 8.888 7.854 -11.111 1.00 93.56 215 TYR A CA 1
ATOM 1751 C C . TYR A 1 215 ? 8.281 6.982 -10.011 1.00 93.56 215 TYR A C 1
ATOM 1753 O O . TYR A 1 215 ? 7.502 7.470 -9.197 1.00 93.56 215 TYR A O 1
ATOM 1761 N N . PHE A 1 216 ? 8.661 5.709 -9.917 1.00 96.00 216 PHE A N 1
ATOM 1762 C CA . PHE A 1 216 ? 8.150 4.848 -8.852 1.00 96.00 216 PHE A CA 1
ATOM 1763 C C . PHE A 1 216 ? 8.652 5.268 -7.464 1.00 96.00 216 PHE A C 1
ATOM 1765 O O . PHE A 1 216 ? 7.913 5.128 -6.493 1.00 96.00 216 PHE A O 1
ATOM 1772 N N . ALA A 1 217 ? 9.850 5.850 -7.353 1.00 95.62 217 ALA A N 1
ATOM 1773 C CA . ALA A 1 217 ? 10.354 6.431 -6.110 1.00 95.62 217 ALA A CA 1
ATOM 1774 C C . ALA A 1 217 ? 9.495 7.616 -5.645 1.00 95.62 217 ALA A C 1
ATOM 1776 O O . ALA A 1 217 ? 9.158 7.702 -4.460 1.00 95.62 217 ALA A O 1
ATOM 1777 N N . SER A 1 218 ? 9.111 8.509 -6.564 1.00 95.19 218 SER A N 1
ATOM 1778 C CA . SER A 1 218 ? 8.257 9.654 -6.236 1.00 95.19 218 SER A CA 1
ATOM 1779 C C . SER A 1 218 ? 6.846 9.204 -5.848 1.00 95.19 218 SER A C 1
ATOM 1781 O O . SER A 1 218 ? 6.346 9.605 -4.796 1.00 95.19 218 SER A O 1
ATOM 1783 N N . LEU A 1 219 ? 6.254 8.276 -6.608 1.00 95.19 219 LEU A N 1
ATOM 1784 C CA . LEU A 1 219 ? 4.948 7.684 -6.302 1.00 95.19 219 LEU A CA 1
ATOM 1785 C C . LEU A 1 219 ? 4.947 6.930 -4.963 1.00 95.19 219 LEU A C 1
ATOM 1787 O O . LEU A 1 219 ? 4.015 7.085 -4.175 1.00 95.19 219 LEU A O 1
ATOM 1791 N N . ALA A 1 220 ? 5.991 6.149 -4.669 1.00 95.00 220 ALA A N 1
ATOM 1792 C CA . ALA A 1 220 ? 6.130 5.443 -3.395 1.00 95.00 220 ALA A CA 1
ATOM 1793 C C . ALA A 1 220 ? 6.269 6.416 -2.222 1.00 95.00 220 ALA A C 1
ATOM 1795 O O . ALA A 1 220 ? 5.639 6.217 -1.187 1.00 95.00 220 ALA A O 1
ATOM 1796 N N . THR A 1 221 ? 7.051 7.486 -2.389 1.00 94.38 221 THR A N 1
ATOM 1797 C CA . THR A 1 221 ? 7.225 8.521 -1.359 1.00 94.38 221 THR A CA 1
ATOM 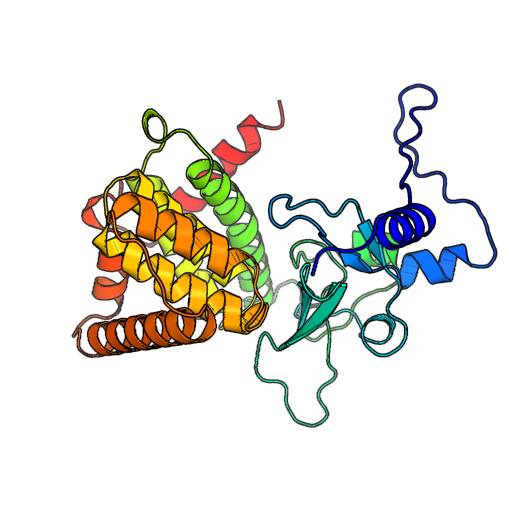1798 C C . THR A 1 221 ? 5.895 9.201 -1.037 1.00 94.38 221 THR A C 1
ATOM 1800 O O . THR A 1 221 ? 5.531 9.301 0.133 1.00 94.38 221 THR A O 1
ATOM 1803 N N . VAL A 1 222 ? 5.127 9.597 -2.058 1.00 92.62 222 VAL A N 1
ATOM 1804 C CA . VAL A 1 222 ? 3.794 10.194 -1.870 1.00 92.62 222 VAL A CA 1
ATOM 1805 C C . VAL A 1 222 ? 2.838 9.210 -1.194 1.00 92.62 222 VAL A C 1
ATOM 1807 O O . VAL A 1 222 ? 2.188 9.560 -0.212 1.00 92.62 222 VAL A O 1
ATOM 1810 N N . ALA A 1 223 ? 2.784 7.965 -1.670 1.00 92.50 223 ALA A N 1
ATOM 1811 C CA . ALA A 1 223 ? 1.880 6.961 -1.120 1.00 92.50 223 ALA A CA 1
ATOM 1812 C C . ALA A 1 223 ? 2.205 6.622 0.348 1.00 92.50 223 ALA A C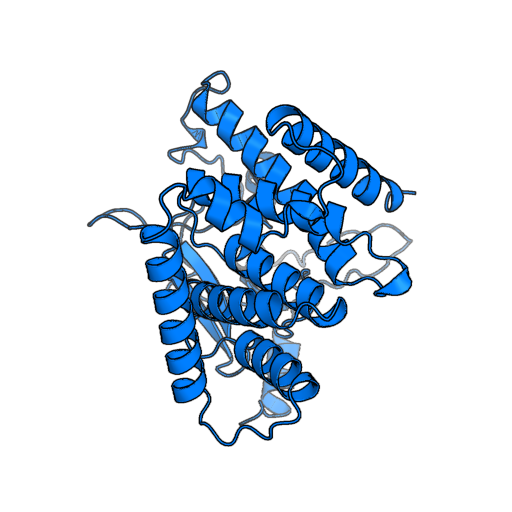 1
ATOM 1814 O O . ALA A 1 223 ? 1.298 6.562 1.175 1.00 92.50 223 ALA A O 1
ATOM 1815 N N . TYR A 1 224 ? 3.487 6.466 0.700 1.00 91.94 224 TYR A N 1
ATOM 1816 C CA . TYR A 1 224 ? 3.900 6.230 2.086 1.00 91.94 224 TYR A CA 1
ATOM 1817 C C . TYR A 1 224 ? 3.697 7.447 2.985 1.00 91.94 224 TYR A C 1
ATOM 1819 O O . TYR A 1 224 ? 3.324 7.284 4.142 1.00 91.94 224 TYR A O 1
ATOM 1827 N N . ARG A 1 225 ? 3.871 8.670 2.477 1.00 90.62 225 ARG A N 1
ATOM 1828 C CA . ARG A 1 225 ? 3.499 9.878 3.224 1.00 90.62 225 ARG A CA 1
ATOM 1829 C C . ARG A 1 225 ? 2.018 9.854 3.586 1.00 90.62 225 ARG A C 1
ATOM 1831 O O . ARG A 1 225 ? 1.673 10.137 4.729 1.00 90.62 225 ARG A O 1
ATOM 1838 N N . ASP A 1 226 ? 1.161 9.496 2.636 1.00 87.81 226 ASP A N 1
ATOM 1839 C CA . ASP A 1 226 ? -0.289 9.494 2.839 1.00 87.81 226 ASP A CA 1
ATOM 1840 C C . ASP A 1 226 ? -0.740 8.424 3.840 1.00 87.81 226 ASP A C 1
ATOM 1842 O O . ASP A 1 226 ? -1.692 8.650 4.589 1.00 87.81 226 ASP A O 1
ATOM 1846 N N . CYS A 1 227 ? -0.054 7.278 3.882 1.00 87.44 227 CYS A N 1
ATOM 1847 C CA . CYS A 1 227 ? -0.485 6.130 4.676 1.00 87.44 227 CYS A CA 1
ATOM 1848 C C . CYS A 1 227 ? 0.360 5.858 5.944 1.00 87.44 227 CYS A C 1
ATOM 1850 O O . CYS A 1 227 ? -0.080 5.105 6.814 1.00 87.44 227 CYS A O 1
ATOM 1852 N N . GLU A 1 228 ? 1.553 6.449 6.072 1.00 86.50 228 GLU A N 1
ATOM 1853 C CA . GLU A 1 228 ? 2.475 6.306 7.217 1.00 86.50 228 GLU A CA 1
ATOM 1854 C C . GLU A 1 228 ? 3.038 7.639 7.752 1.00 86.50 228 GLU A C 1
ATOM 1856 O O . GLU A 1 228 ? 3.612 7.662 8.847 1.00 86.50 228 GLU A O 1
ATOM 1861 N N . GLY A 1 229 ? 2.832 8.757 7.049 1.00 85.62 229 GLY A N 1
ATOM 1862 C CA . GLY A 1 229 ? 3.212 10.109 7.476 1.00 85.62 229 GLY A CA 1
ATOM 1863 C C . GLY A 1 229 ? 4.634 10.546 7.100 1.00 85.62 229 GLY A C 1
ATOM 1864 O O . GLY A 1 229 ? 5.399 9.821 6.469 1.00 85.62 229 GLY A O 1
ATOM 1865 N N . PHE A 1 230 ? 5.004 11.766 7.513 1.00 83.81 230 PHE A N 1
ATOM 1866 C CA . PHE A 1 230 ? 6.272 12.423 7.137 1.00 83.81 230 PHE A CA 1
ATOM 1867 C C . PHE A 1 230 ? 7.541 11.774 7.707 1.00 83.81 230 PHE A C 1
ATOM 1869 O O . PHE A 1 230 ? 8.625 11.963 7.161 1.00 83.81 230 PHE A O 1
ATOM 1876 N N . ASN A 1 231 ? 7.410 10.988 8.773 1.00 78.62 231 ASN A N 1
ATOM 1877 C CA . ASN A 1 231 ? 8.532 10.309 9.425 1.00 78.62 231 ASN A CA 1
ATOM 1878 C C . ASN A 1 231 ? 8.620 8.832 8.999 1.00 78.62 231 ASN A C 1
ATOM 1880 O O . ASN A 1 231 ? 9.083 7.987 9.766 1.00 78.62 231 ASN A O 1
ATOM 1884 N N . CYS A 1 232 ? 8.099 8.487 7.817 1.00 84.62 232 CYS A N 1
ATOM 1885 C CA . CYS A 1 232 ? 8.142 7.126 7.299 1.00 84.62 232 CYS A CA 1
ATOM 1886 C C . CYS A 1 232 ? 9.595 6.679 7.066 1.00 84.62 232 CYS A C 1
ATOM 1888 O O . CYS A 1 232 ? 10.347 7.294 6.304 1.00 84.62 232 CYS A O 1
ATOM 1890 N N . ALA A 1 233 ? 9.980 5.549 7.665 1.00 82.31 233 ALA A N 1
ATOM 1891 C CA . ALA A 1 233 ? 11.325 4.988 7.524 1.00 82.31 233 ALA A CA 1
ATOM 1892 C C . ALA A 1 233 ? 11.682 4.652 6.060 1.00 82.31 233 ALA A C 1
ATOM 1894 O O . ALA A 1 233 ? 12.857 4.687 5.674 1.00 82.31 233 ALA A O 1
ATOM 1895 N N . LYS A 1 234 ? 10.671 4.380 5.216 1.00 87.44 234 LYS A N 1
ATOM 1896 C CA . LYS A 1 234 ? 10.852 4.064 3.792 1.00 87.44 234 LYS A CA 1
ATOM 1897 C C . LYS A 1 234 ? 11.432 5.218 2.988 1.00 87.44 234 LYS A C 1
ATOM 1899 O O . LYS A 1 234 ? 12.141 4.953 2.022 1.00 87.44 234 LYS A O 1
ATOM 1904 N N . PHE A 1 235 ? 11.250 6.470 3.409 1.00 90.06 235 PHE A N 1
ATOM 1905 C CA . PHE A 1 235 ? 11.858 7.615 2.722 1.00 90.06 235 PHE A CA 1
ATOM 1906 C C . PHE A 1 235 ? 13.380 7.527 2.723 1.00 90.06 235 PHE A C 1
ATOM 1908 O O . PHE A 1 235 ? 14.016 7.697 1.687 1.00 90.06 235 PHE A O 1
ATOM 1915 N N . GLY A 1 236 ? 13.972 7.172 3.866 1.00 88.31 236 GLY A N 1
ATOM 1916 C CA . GLY A 1 236 ? 15.413 6.971 3.963 1.00 88.31 236 GLY A CA 1
ATOM 1917 C C . GLY A 1 236 ? 15.908 5.812 3.097 1.00 88.31 236 GLY A C 1
ATOM 1918 O O . GLY A 1 236 ? 16.992 5.903 2.525 1.00 88.31 236 GLY A O 1
ATOM 1919 N N . GLU A 1 237 ? 15.135 4.729 2.988 1.00 89.88 237 GLU A N 1
ATOM 1920 C CA . GLU A 1 237 ? 15.468 3.583 2.131 1.00 89.88 237 GLU A CA 1
ATOM 1921 C C . GLU A 1 237 ? 15.444 3.960 0.643 1.00 89.88 237 GLU A C 1
ATOM 1923 O O . GLU A 1 237 ? 16.438 3.732 -0.046 1.00 89.88 237 GLU A O 1
ATOM 1928 N N . ILE A 1 238 ? 14.359 4.591 0.177 1.00 92.19 238 ILE A N 1
ATOM 1929 C CA . ILE A 1 238 ? 14.201 5.052 -1.211 1.00 92.19 238 ILE A CA 1
ATOM 1930 C C . ILE A 1 238 ? 15.310 6.044 -1.565 1.00 92.19 238 ILE A C 1
ATOM 1932 O O . ILE A 1 238 ? 16.008 5.869 -2.562 1.00 92.19 238 ILE A O 1
ATOM 1936 N N . ARG A 1 239 ? 15.516 7.057 -0.715 1.00 91.25 239 ARG A N 1
ATOM 1937 C CA . ARG A 1 239 ? 16.515 8.107 -0.927 1.00 91.25 239 ARG A CA 1
ATOM 1938 C C . ARG A 1 239 ? 17.924 7.541 -1.052 1.00 91.25 239 ARG A C 1
ATOM 1940 O O . ARG A 1 239 ? 18.618 7.855 -2.010 1.00 91.25 239 ARG A O 1
ATOM 1947 N N . ARG A 1 240 ? 18.349 6.689 -0.111 1.00 90.31 240 ARG A N 1
ATOM 1948 C CA . ARG A 1 240 ? 19.691 6.082 -0.155 1.00 90.31 240 ARG A CA 1
ATOM 1949 C C . ARG A 1 240 ? 19.891 5.234 -1.406 1.00 90.31 240 ARG A C 1
ATOM 1951 O O . ARG A 1 240 ? 20.948 5.330 -2.016 1.00 90.31 240 ARG A O 1
ATOM 1958 N N . ALA A 1 241 ? 18.899 4.420 -1.768 1.00 90.44 241 ALA A N 1
ATOM 1959 C CA . ALA A 1 241 ? 18.986 3.552 -2.937 1.00 90.44 241 ALA A CA 1
ATOM 1960 C C . ALA A 1 241 ? 19.085 4.361 -4.238 1.00 90.44 241 ALA A C 1
ATOM 1962 O O . ALA A 1 241 ? 19.943 4.080 -5.064 1.00 90.44 241 ALA A O 1
ATOM 1963 N N . LEU A 1 242 ? 18.265 5.404 -4.392 1.00 88.44 242 LEU A N 1
ATOM 1964 C CA . LEU A 1 242 ? 18.277 6.239 -5.592 1.00 88.44 242 LEU A CA 1
ATOM 1965 C C . LEU A 1 242 ? 19.598 7.015 -5.745 1.00 88.44 242 LEU A C 1
ATOM 1967 O O . LEU A 1 242 ? 20.165 7.064 -6.831 1.00 88.44 242 LEU A O 1
ATOM 1971 N N . LEU A 1 243 ? 20.116 7.588 -4.656 1.00 86.06 243 LEU A N 1
ATOM 1972 C CA . LEU A 1 243 ? 21.355 8.376 -4.682 1.00 86.06 243 LEU A CA 1
ATOM 1973 C C . LEU A 1 243 ? 22.612 7.537 -4.911 1.00 86.06 243 LEU A C 1
ATOM 1975 O O . LEU A 1 243 ? 23.550 8.019 -5.542 1.00 86.06 243 LEU A O 1
ATOM 1979 N N . ALA A 1 244 ? 22.631 6.296 -4.418 1.00 83.75 244 ALA A N 1
ATOM 1980 C CA . ALA A 1 244 ? 23.751 5.385 -4.634 1.00 83.75 244 ALA A CA 1
ATOM 1981 C C . ALA A 1 244 ? 24.000 5.130 -6.129 1.00 83.75 244 ALA A C 1
ATOM 1983 O O . ALA A 1 244 ? 25.153 5.070 -6.545 1.00 83.75 244 ALA A O 1
ATOM 1984 N N . GLU A 1 245 ? 22.933 5.048 -6.927 1.00 78.75 245 GLU A N 1
ATOM 1985 C CA . GLU A 1 245 ? 23.020 4.805 -8.371 1.00 78.75 245 GLU A CA 1
ATOM 1986 C C . GLU A 1 245 ? 23.315 6.079 -9.178 1.00 78.75 245 GLU A C 1
ATOM 1988 O O . GLU A 1 245 ? 24.003 6.026 -10.194 1.00 78.75 245 GLU A O 1
ATOM 1993 N N . ILE A 1 246 ? 22.839 7.245 -8.724 1.00 68.12 246 ILE A N 1
ATOM 1994 C CA . ILE A 1 246 ? 23.076 8.533 -9.407 1.00 68.12 246 ILE A CA 1
ATOM 1995 C C . ILE A 1 246 ? 24.464 9.113 -9.055 1.00 68.12 246 ILE A C 1
ATOM 1997 O O . ILE A 1 246 ? 24.963 10.010 -9.731 1.00 68.12 246 ILE A O 1
ATOM 2001 N N . GLY A 1 247 ? 25.135 8.580 -8.026 1.00 61.31 247 GLY A N 1
ATOM 2002 C CA . GLY A 1 247 ? 26.472 9.018 -7.612 1.00 61.31 247 GLY A CA 1
ATOM 2003 C C . GLY A 1 247 ? 26.492 10.390 -6.929 1.00 61.31 247 GLY A C 1
ATOM 2004 O O . GLY A 1 247 ? 27.553 11.003 -6.805 1.00 61.31 247 GLY A O 1
ATOM 2005 N N . GLU A 1 248 ? 25.336 10.879 -6.477 1.00 64.81 248 GLU A N 1
ATOM 2006 C CA . GLU A 1 248 ? 25.198 12.173 -5.812 1.00 64.81 248 GLU A CA 1
ATOM 2007 C C . GLU A 1 248 ? 25.126 12.025 -4.289 1.00 64.81 248 GLU A C 1
ATOM 2009 O O . GLU A 1 248 ? 24.397 11.195 -3.744 1.00 64.81 248 GLU A O 1
ATOM 2014 N N . VAL A 1 249 ? 25.857 12.884 -3.576 1.00 60.03 249 VAL A N 1
ATOM 2015 C CA . VAL A 1 249 ? 25.674 13.059 -2.132 1.00 60.03 249 VAL A CA 1
ATOM 2016 C C . VAL A 1 249 ? 24.593 14.110 -1.928 1.00 60.03 249 VAL A C 1
ATOM 2018 O O . VAL A 1 249 ? 24.819 15.302 -2.118 1.00 60.03 249 VAL A O 1
ATOM 2021 N N . ASP A 1 250 ? 23.407 13.672 -1.531 1.00 67.50 250 ASP A N 1
ATOM 2022 C CA . ASP A 1 250 ? 22.315 14.592 -1.246 1.00 67.50 250 ASP A CA 1
ATOM 2023 C C . ASP A 1 250 ? 22.442 15.173 0.170 1.00 67.50 250 ASP A C 1
ATOM 2025 O O . ASP A 1 250 ? 22.345 14.472 1.181 1.00 67.50 250 ASP A O 1
ATOM 2029 N N . HIS A 1 251 ? 22.640 16.487 0.238 1.00 71.94 251 HIS A N 1
ATOM 2030 C CA . HIS A 1 251 ? 22.729 17.249 1.483 1.00 71.94 251 HIS A CA 1
ATOM 2031 C C . HIS A 1 251 ? 21.377 17.803 1.960 1.00 71.94 251 HIS A C 1
ATOM 2033 O O . HIS A 1 251 ? 21.317 18.488 2.984 1.00 71.94 251 HIS A O 1
ATOM 2039 N N . LEU A 1 252 ? 20.283 17.540 1.238 1.00 79.56 252 LEU A N 1
ATOM 2040 C CA . LEU A 1 252 ? 18.966 18.060 1.581 1.00 79.56 252 LEU A CA 1
ATOM 2041 C C . LEU A 1 252 ? 18.462 17.482 2.910 1.00 79.56 252 LEU A C 1
ATOM 2043 O O . LEU A 1 252 ? 18.692 16.323 3.276 1.00 79.56 252 LEU A O 1
ATOM 2047 N N . LYS A 1 253 ? 17.703 18.292 3.646 1.00 86.25 253 LYS A N 1
ATOM 2048 C CA . LYS A 1 253 ? 16.889 17.773 4.750 1.00 86.25 253 LYS A CA 1
ATOM 2049 C C . LYS A 1 253 ? 15.814 16.843 4.184 1.00 86.25 253 LYS A C 1
ATOM 2051 O O . LYS A 1 253 ? 15.332 17.076 3.078 1.00 86.25 253 LYS A O 1
ATOM 2056 N N . MET A 1 254 ? 15.418 15.823 4.949 1.00 86.56 254 MET A N 1
ATOM 2057 C CA . MET A 1 254 ? 14.433 14.834 4.488 1.00 86.56 254 MET A CA 1
ATOM 2058 C C . MET A 1 254 ? 13.119 15.490 4.047 1.00 86.56 254 MET A C 1
ATOM 2060 O O . MET A 1 254 ? 12.602 15.159 2.991 1.00 86.56 254 MET A O 1
ATOM 2064 N N . GLU A 1 255 ? 12.639 16.485 4.790 1.00 85.88 255 GLU A N 1
ATOM 2065 C CA . GLU A 1 255 ? 11.440 17.266 4.451 1.00 85.88 255 GLU A CA 1
ATOM 2066 C C . GLU A 1 255 ? 11.530 17.908 3.057 1.00 85.88 255 GLU A C 1
ATOM 2068 O O . GLU A 1 255 ? 10.588 17.845 2.275 1.00 85.88 255 GLU A O 1
ATOM 2073 N N . VAL A 1 256 ? 12.688 18.482 2.713 1.00 88.00 256 VAL A N 1
ATOM 2074 C CA . VAL A 1 256 ? 12.907 19.126 1.409 1.00 88.00 256 VAL A CA 1
ATOM 2075 C C . VAL A 1 256 ? 12.953 18.084 0.294 1.00 88.00 256 VAL A C 1
ATOM 2077 O O . VAL A 1 256 ? 12.400 18.307 -0.781 1.00 88.00 256 VAL A O 1
ATOM 2080 N N . TRP A 1 257 ? 13.572 16.933 0.560 1.00 89.06 257 TRP A N 1
ATOM 2081 C CA . TRP A 1 257 ? 13.603 15.813 -0.376 1.00 89.06 257 TRP A CA 1
ATOM 2082 C C . TRP A 1 257 ? 12.200 15.237 -0.633 1.00 89.06 257 TRP A C 1
ATOM 2084 O O . TRP A 1 257 ? 11.834 15.016 -1.786 1.00 89.06 257 TRP A O 1
ATOM 2094 N N . VAL A 1 258 ? 11.378 15.074 0.410 1.00 89.31 258 VAL A N 1
ATOM 2095 C CA . VAL A 1 258 ? 9.978 14.633 0.272 1.00 89.31 258 VAL A CA 1
ATOM 2096 C C . VAL A 1 258 ? 9.184 15.635 -0.570 1.00 89.31 258 VAL A C 1
ATOM 2098 O O . VAL A 1 258 ? 8.535 15.229 -1.530 1.00 89.31 258 VAL A O 1
ATOM 2101 N N . CYS A 1 259 ? 9.310 16.941 -0.309 1.00 90.25 259 CYS A N 1
ATOM 2102 C CA . CYS A 1 259 ? 8.681 17.974 -1.140 1.00 90.25 259 CYS A CA 1
ATOM 2103 C C . CYS A 1 259 ? 9.121 17.895 -2.612 1.00 90.25 259 CYS A C 1
ATOM 2105 O O . CYS A 1 259 ? 8.306 18.073 -3.514 1.00 90.25 259 CYS A O 1
ATOM 2107 N N . HIS A 1 260 ? 10.399 17.618 -2.885 1.00 89.94 260 HIS A N 1
ATOM 2108 C CA . HIS A 1 260 ? 10.887 17.435 -4.254 1.00 89.94 260 HIS A CA 1
ATOM 2109 C C . HIS A 1 260 ? 10.251 16.213 -4.940 1.00 89.94 260 HIS A C 1
ATOM 2111 O O . HIS A 1 260 ? 9.823 16.301 -6.095 1.00 89.94 260 HIS A O 1
ATOM 2117 N N . MET A 1 261 ? 10.127 15.093 -4.223 1.00 92.62 261 MET A N 1
ATOM 2118 C CA . MET A 1 261 ? 9.433 13.904 -4.723 1.00 92.62 261 MET A CA 1
ATOM 2119 C C . MET A 1 261 ? 7.957 14.180 -5.014 1.00 92.62 261 MET A C 1
ATOM 2121 O O . MET A 1 261 ? 7.450 13.766 -6.052 1.00 92.62 261 MET A O 1
ATOM 2125 N N . GLU A 1 262 ? 7.279 14.947 -4.162 1.00 91.06 262 GLU A N 1
ATOM 2126 C CA . GLU A 1 262 ? 5.899 15.373 -4.406 1.00 91.06 262 GLU A CA 1
ATOM 2127 C C . GLU A 1 262 ? 5.769 16.207 -5.684 1.00 91.06 262 GLU A C 1
ATOM 2129 O O . GLU A 1 262 ? 4.880 15.954 -6.494 1.00 91.06 262 GLU A O 1
ATOM 2134 N N . GLN A 1 263 ? 6.672 17.168 -5.908 1.00 90.88 263 GLN A N 1
ATOM 2135 C CA . GLN A 1 263 ? 6.670 17.955 -7.145 1.00 90.88 263 GLN A CA 1
ATOM 2136 C C . GLN A 1 263 ? 6.916 17.081 -8.378 1.00 90.88 263 GLN A C 1
ATOM 2138 O O . GLN A 1 263 ? 6.274 17.276 -9.410 1.00 90.88 263 GLN A O 1
ATOM 2143 N N . THR A 1 264 ? 7.795 16.084 -8.263 1.00 90.38 264 THR A N 1
ATOM 2144 C CA . THR A 1 264 ? 8.058 15.116 -9.335 1.00 90.38 264 THR A CA 1
ATOM 2145 C C . THR A 1 264 ? 6.814 14.282 -9.647 1.00 90.38 264 THR A C 1
ATOM 2147 O O . THR A 1 264 ? 6.457 14.129 -10.814 1.00 90.38 264 THR A O 1
ATOM 2150 N N . ALA A 1 265 ? 6.107 13.803 -8.621 1.00 90.94 265 ALA A N 1
ATOM 2151 C CA . ALA A 1 265 ? 4.860 13.061 -8.787 1.00 90.94 265 ALA A CA 1
ATOM 2152 C C . ALA A 1 265 ? 3.748 13.930 -9.403 1.00 90.94 265 ALA A C 1
ATOM 2154 O O . ALA A 1 265 ? 3.036 13.473 -10.292 1.00 90.94 265 ALA A O 1
ATOM 2155 N N . ILE A 1 266 ? 3.627 15.201 -9.000 1.00 89.75 266 ILE A N 1
ATOM 2156 C CA . ILE A 1 266 ? 2.689 16.155 -9.619 1.00 89.75 266 ILE A CA 1
ATOM 2157 C C . ILE A 1 266 ? 3.030 16.370 -11.098 1.00 89.75 266 ILE A C 1
ATOM 2159 O O . ILE A 1 266 ? 2.130 16.403 -11.935 1.00 89.75 266 ILE A O 1
ATOM 2163 N N . GLY A 1 267 ? 4.315 16.521 -11.428 1.00 87.94 267 GLY A N 1
ATOM 2164 C CA . GLY A 1 267 ? 4.772 16.644 -12.811 1.00 87.94 267 GLY A CA 1
ATOM 2165 C C . GLY A 1 267 ? 4.409 15.419 -13.649 1.00 87.94 267 GLY A C 1
ATOM 2166 O O . GLY A 1 267 ? 3.893 15.574 -14.752 1.00 87.94 267 GLY A O 1
ATOM 2167 N N . LEU A 1 268 ? 4.597 14.215 -13.098 1.00 87.50 268 LEU A N 1
ATOM 2168 C CA . LEU A 1 268 ? 4.184 12.965 -13.737 1.00 87.50 268 LEU A CA 1
ATOM 2169 C C . LEU A 1 268 ? 2.666 12.911 -13.946 1.00 87.50 268 LEU A C 1
ATOM 2171 O O . LEU A 1 268 ? 2.224 12.589 -15.041 1.00 87.50 268 LEU A O 1
ATOM 2175 N N . HIS A 1 269 ? 1.868 13.268 -12.937 1.00 85.06 269 HIS A N 1
ATOM 2176 C CA . HIS A 1 269 ? 0.411 13.307 -13.074 1.00 85.06 269 HIS A CA 1
ATOM 2177 C C . HIS A 1 269 ? -0.041 14.254 -14.187 1.00 85.06 269 HIS A C 1
ATOM 2179 O O . HIS A 1 269 ? -0.832 13.849 -15.029 1.00 85.06 269 HIS A O 1
ATOM 2185 N N . LYS A 1 270 ? 0.511 15.472 -14.246 1.00 85.75 270 LYS A N 1
ATOM 2186 C CA . LYS A 1 270 ? 0.213 16.423 -15.329 1.00 85.75 270 LYS A CA 1
ATOM 2187 C C . LYS A 1 270 ? 0.615 15.880 -16.696 1.00 85.75 270 LYS A C 1
ATOM 2189 O O . LYS A 1 270 ? -0.162 15.961 -17.635 1.00 85.75 270 LYS A O 1
ATOM 2194 N N . TYR A 1 271 ? 1.800 15.280 -16.790 1.00 84.38 271 TYR A N 1
ATOM 2195 C CA . TYR A 1 271 ? 2.262 14.641 -18.020 1.00 84.38 271 TYR A CA 1
ATOM 2196 C C . TYR A 1 271 ? 1.315 13.520 -18.482 1.00 84.38 271 TYR A C 1
ATOM 2198 O O . TYR A 1 271 ? 1.029 13.403 -19.669 1.00 84.38 271 TYR A O 1
ATOM 2206 N N . MET A 1 272 ? 0.798 12.714 -17.551 1.00 85.69 272 MET A N 1
ATOM 2207 C CA . MET A 1 272 ? -0.172 11.659 -17.856 1.00 85.69 272 MET A CA 1
ATOM 2208 C C . MET A 1 272 ? -1.553 12.212 -18.240 1.00 85.69 272 MET A C 1
ATOM 2210 O O . MET A 1 272 ? -2.211 11.619 -19.086 1.00 85.69 272 MET A O 1
ATOM 2214 N N . GLU A 1 273 ? -1.993 13.327 -17.648 1.00 83.25 273 GLU A N 1
ATOM 2215 C CA . GLU A 1 273 ? -3.240 14.021 -18.016 1.00 83.25 273 GLU A CA 1
ATOM 2216 C C . GLU A 1 273 ? -3.168 14.670 -19.405 1.00 83.25 273 GLU A C 1
ATOM 2218 O O . GLU A 1 273 ? -4.167 14.707 -20.119 1.00 83.25 273 GLU A O 1
ATOM 2223 N N . GLU A 1 274 ? -1.995 15.176 -19.795 1.00 84.75 274 GLU A N 1
ATOM 2224 C CA . GLU A 1 274 ? -1.736 15.727 -21.132 1.00 84.75 274 GLU A CA 1
ATOM 2225 C C . GLU A 1 274 ? -1.657 14.641 -22.218 1.00 84.75 274 GLU A C 1
ATOM 2227 O O . GLU A 1 274 ? -1.694 14.949 -23.410 1.00 84.75 274 GLU A O 1
ATOM 2232 N N . TYR A 1 275 ? -1.549 13.372 -21.827 1.00 80.50 275 TYR A N 1
ATOM 2233 C CA . TYR A 1 275 ? -1.536 12.246 -22.747 1.00 80.50 275 TYR A CA 1
ATOM 2234 C C . TYR A 1 275 ? -2.965 11.961 -23.240 1.00 80.50 275 TYR A C 1
ATOM 2236 O O . TYR A 1 275 ? -3.854 11.673 -22.443 1.00 80.50 275 TYR A O 1
ATOM 2244 N N . ASP A 1 276 ? -3.184 11.952 -24.561 1.00 77.25 276 ASP A N 1
ATOM 2245 C CA . ASP A 1 276 ? -4.505 11.698 -25.184 1.00 77.25 276 ASP A CA 1
ATOM 2246 C C . ASP A 1 276 ? -5.122 10.324 -24.822 1.00 77.25 276 ASP A C 1
ATOM 2248 O O . ASP A 1 276 ? -6.301 10.061 -25.060 1.00 77.25 276 ASP A O 1
ATOM 2252 N N . ASP A 1 277 ? -4.304 9.436 -24.262 1.00 84.69 277 ASP A N 1
ATOM 2253 C CA . ASP A 1 277 ? -4.596 8.057 -23.882 1.00 84.69 277 ASP A CA 1
ATOM 2254 C C . ASP A 1 277 ? -3.925 7.727 -22.533 1.00 84.69 277 ASP A C 1
ATOM 2256 O O . ASP A 1 277 ? -2.790 7.246 -22.464 1.00 84.69 277 ASP A O 1
ATOM 2260 N N . LEU A 1 278 ? -4.635 8.006 -21.437 1.00 83.62 278 LEU A N 1
ATOM 2261 C CA . LEU A 1 278 ? -4.164 7.737 -20.075 1.00 83.62 278 LEU A CA 1
ATOM 2262 C C . LEU A 1 278 ? -3.797 6.258 -19.861 1.00 83.62 278 LEU A C 1
ATOM 2264 O O . LEU A 1 278 ? -2.872 5.956 -19.106 1.00 83.62 278 LEU A O 1
ATOM 2268 N N . GLU A 1 279 ? -4.501 5.332 -20.519 1.00 84.75 279 GLU A N 1
ATOM 2269 C CA . GLU A 1 279 ? -4.203 3.903 -20.412 1.00 84.75 279 GLU A CA 1
ATOM 2270 C C . GLU A 1 279 ? -2.813 3.614 -20.976 1.00 84.75 279 GLU A C 1
ATOM 2272 O O . GLU A 1 279 ? -2.003 2.958 -20.320 1.00 84.75 279 GLU A O 1
ATOM 2277 N N . ARG A 1 280 ? -2.492 4.202 -22.129 1.00 86.62 280 ARG A N 1
ATOM 2278 C CA . ARG A 1 280 ? -1.162 4.099 -22.725 1.00 86.62 280 ARG A CA 1
ATOM 2279 C C . ARG A 1 280 ? -0.072 4.754 -21.874 1.00 86.62 280 ARG A C 1
ATOM 2281 O O . ARG A 1 280 ? 1.006 4.182 -21.752 1.00 86.62 280 ARG A O 1
ATOM 2288 N N . ALA A 1 281 ? -0.341 5.894 -21.239 1.00 88.69 281 ALA A N 1
ATOM 2289 C CA . ALA A 1 281 ? 0.620 6.520 -20.327 1.00 88.69 281 ALA A CA 1
ATOM 2290 C C . ALA A 1 281 ? 0.943 5.624 -19.113 1.00 88.69 281 ALA A C 1
ATOM 2292 O O . ALA A 1 281 ? 2.100 5.506 -18.702 1.00 88.69 281 ALA A O 1
ATOM 2293 N N . ILE A 1 282 ? -0.070 4.953 -18.551 1.00 89.31 282 ILE A N 1
ATOM 2294 C CA . ILE A 1 282 ? 0.117 3.964 -17.477 1.00 89.31 282 ILE A CA 1
ATOM 2295 C C . ILE A 1 282 ? 0.895 2.750 -18.001 1.00 89.31 282 ILE A C 1
ATOM 2297 O O . ILE A 1 282 ? 1.797 2.249 -17.332 1.00 89.31 282 ILE A O 1
ATOM 2301 N N . ASP A 1 283 ? 0.556 2.262 -19.188 1.00 90.44 283 ASP A N 1
ATOM 2302 C CA . ASP A 1 283 ? 1.218 1.123 -19.819 1.00 90.44 283 ASP A CA 1
ATOM 2303 C C . ASP A 1 283 ? 2.707 1.402 -20.084 1.00 90.44 283 ASP A C 1
ATOM 2305 O O . ASP A 1 283 ? 3.550 0.541 -19.815 1.00 90.44 283 ASP A O 1
ATOM 2309 N N . ASP A 1 284 ? 3.046 2.617 -20.517 1.00 89.88 284 ASP A N 1
ATOM 2310 C CA . ASP A 1 284 ? 4.424 3.084 -20.674 1.00 89.88 284 ASP A CA 1
ATOM 2311 C C . ASP A 1 284 ? 5.151 3.120 -19.313 1.00 89.88 284 ASP A C 1
ATOM 2313 O O . ASP A 1 284 ? 6.262 2.598 -19.201 1.00 89.88 284 ASP A O 1
ATOM 2317 N N . LEU A 1 285 ? 4.509 3.623 -18.245 1.00 92.56 285 LEU A N 1
ATOM 2318 C CA . LEU A 1 285 ? 5.074 3.622 -16.884 1.00 92.56 285 LEU A CA 1
ATOM 2319 C C . LEU A 1 285 ? 5.378 2.199 -16.374 1.00 92.56 285 LEU A C 1
ATOM 2321 O O . LEU A 1 285 ? 6.396 1.968 -15.719 1.00 92.56 285 LEU A O 1
ATOM 2325 N N . PHE A 1 286 ? 4.521 1.228 -16.697 1.00 93.75 286 PHE A N 1
ATOM 2326 C CA . PHE A 1 286 ? 4.730 -0.192 -16.393 1.00 93.75 286 PHE A CA 1
ATOM 2327 C C . PHE A 1 286 ? 5.497 -0.950 -17.496 1.00 93.75 286 PHE A C 1
ATOM 2329 O O . PHE A 1 286 ? 5.529 -2.180 -17.466 1.00 93.75 286 PHE A O 1
ATOM 2336 N N . ASN A 1 287 ? 6.150 -0.258 -18.435 1.00 91.00 287 ASN A N 1
ATOM 2337 C CA . ASN A 1 287 ? 6.964 -0.818 -19.523 1.00 91.00 287 ASN A CA 1
ATOM 2338 C C . ASN A 1 287 ? 6.242 -1.892 -20.361 1.00 91.00 287 ASN A C 1
ATOM 2340 O O . ASN A 1 287 ? 6.663 -3.050 -20.428 1.00 91.00 287 ASN A O 1
ATOM 2344 N N . ALA A 1 288 ? 5.162 -1.511 -21.047 1.00 89.62 288 ALA A N 1
ATOM 2345 C CA . ALA A 1 288 ? 4.345 -2.431 -21.844 1.00 89.62 288 ALA A CA 1
ATOM 2346 C C . ALA A 1 288 ? 5.068 -3.196 -22.960 1.00 89.62 288 ALA A C 1
ATOM 2348 O O . ALA A 1 288 ? 4.610 -4.258 -23.391 1.00 89.62 288 ALA A O 1
ATOM 2349 N N . ASN A 1 289 ? 6.222 -2.704 -23.407 1.00 89.88 289 ASN A N 1
ATOM 2350 C CA . ASN A 1 289 ? 7.043 -3.394 -24.399 1.00 89.88 289 ASN A CA 1
ATOM 2351 C C . ASN A 1 289 ? 7.601 -4.733 -23.893 1.00 89.88 289 ASN A C 1
ATOM 2353 O O . ASN A 1 289 ? 7.815 -5.633 -24.703 1.00 89.88 289 ASN A O 1
ATOM 2357 N N . ASP A 1 290 ? 7.753 -4.898 -22.578 1.00 88.12 290 ASP A N 1
ATOM 2358 C CA . ASP A 1 290 ? 8.272 -6.128 -21.971 1.00 88.12 290 ASP A CA 1
ATOM 2359 C C . ASP A 1 290 ? 7.171 -7.147 -21.645 1.00 88.12 290 ASP A C 1
ATOM 2361 O O . ASP A 1 290 ? 7.431 -8.230 -21.107 1.00 88.12 290 ASP A O 1
ATOM 2365 N N . TRP A 1 291 ? 5.911 -6.835 -21.951 1.00 89.06 291 TRP A N 1
ATOM 2366 C CA . TRP A 1 291 ? 4.803 -7.710 -21.604 1.00 89.06 291 TRP A CA 1
ATOM 2367 C C . TRP A 1 291 ? 4.790 -8.985 -22.461 1.00 89.06 291 TRP A C 1
ATOM 2369 O O . TRP A 1 291 ? 4.796 -8.917 -23.691 1.00 89.06 291 TRP A O 1
ATOM 2379 N N . PRO A 1 292 ? 4.645 -10.178 -21.851 1.00 83.31 292 PRO A N 1
ATOM 2380 C CA . PRO A 1 292 ? 4.540 -11.433 -22.595 1.00 83.31 292 PRO A CA 1
ATOM 2381 C C . PRO A 1 292 ? 3.240 -11.562 -23.413 1.00 83.31 292 PRO A C 1
ATOM 2383 O O . PRO A 1 292 ? 3.123 -12.473 -24.231 1.00 83.31 292 PRO A O 1
ATOM 2386 N N . MET A 1 293 ? 2.236 -10.706 -23.180 1.00 85.25 293 MET A N 1
ATOM 2387 C CA . MET A 1 293 ? 0.970 -10.671 -23.924 1.00 85.25 293 MET A CA 1
ATOM 2388 C C . MET A 1 293 ? 0.322 -9.284 -23.853 1.00 85.25 293 MET A C 1
ATOM 2390 O O . MET A 1 293 ? 0.486 -8.605 -22.849 1.00 85.25 293 MET A O 1
ATOM 2394 N N . LYS A 1 294 ? -0.452 -8.904 -24.883 1.00 83.69 294 LYS A N 1
ATOM 2395 C CA . LYS A 1 294 ? -1.074 -7.567 -25.019 1.00 83.69 294 LYS A CA 1
ATOM 2396 C C . LYS A 1 294 ? -2.589 -7.497 -24.755 1.00 83.69 294 LYS A C 1
ATOM 2398 O O . LYS A 1 294 ? -3.151 -6.416 -24.733 1.00 83.69 294 LYS A O 1
ATOM 2403 N N . ASP A 1 295 ? -3.264 -8.628 -24.552 1.00 87.19 295 ASP A N 1
ATOM 2404 C CA . ASP A 1 295 ? -4.710 -8.671 -24.261 1.00 87.19 295 ASP A CA 1
ATOM 2405 C C . ASP A 1 295 ? -4.962 -8.510 -22.746 1.00 87.19 295 ASP A C 1
ATOM 2407 O O . ASP A 1 295 ? -4.520 -9.384 -21.990 1.00 87.19 295 ASP A O 1
ATOM 2411 N N . PRO A 1 296 ? -5.694 -7.474 -22.282 1.00 85.19 296 PRO A N 1
ATOM 2412 C CA . PRO A 1 296 ? -5.902 -7.212 -20.852 1.00 85.19 296 PRO A CA 1
ATOM 2413 C C . PRO A 1 296 ? -6.584 -8.355 -20.085 1.00 85.19 296 PRO A C 1
ATOM 2415 O O . PRO A 1 296 ? -6.229 -8.653 -18.941 1.00 85.19 296 PRO A O 1
ATOM 2418 N N . ARG A 1 297 ? -7.538 -9.067 -20.708 1.00 85.38 297 ARG A N 1
ATOM 2419 C CA . ARG A 1 297 ? -8.219 -10.208 -20.065 1.00 85.38 297 ARG A CA 1
ATOM 2420 C C . ARG A 1 297 ? -7.252 -11.369 -19.884 1.00 85.38 297 ARG A C 1
ATOM 2422 O O . ARG A 1 297 ? -7.253 -12.030 -18.841 1.00 85.38 297 ARG A O 1
ATOM 2429 N N . LYS A 1 298 ? -6.410 -11.613 -20.892 1.00 89.75 298 LYS A N 1
ATOM 2430 C CA . LYS A 1 298 ? -5.359 -12.633 -20.804 1.00 89.75 298 LYS A CA 1
ATOM 2431 C C . LYS A 1 298 ? -4.285 -12.231 -19.801 1.00 89.75 298 LYS A C 1
ATOM 2433 O O . LYS A 1 298 ? -3.870 -13.099 -19.039 1.00 89.75 298 LYS A O 1
ATOM 2438 N N . MET A 1 299 ? -3.909 -10.951 -19.725 1.00 90.44 299 MET A N 1
ATOM 2439 C CA . MET A 1 299 ? -2.964 -10.444 -18.724 1.00 90.44 299 MET A CA 1
ATOM 2440 C C . MET A 1 299 ? -3.460 -10.691 -17.307 1.00 90.44 299 MET A C 1
ATOM 2442 O O . MET A 1 299 ? -2.725 -11.274 -16.515 1.00 90.44 299 MET A O 1
ATOM 2446 N N . ARG A 1 300 ? -4.714 -10.332 -16.991 1.00 89.25 300 ARG A N 1
ATOM 2447 C CA . ARG A 1 300 ? -5.277 -10.569 -15.652 1.00 89.25 300 ARG A CA 1
ATOM 2448 C C . ARG A 1 300 ? -5.257 -12.059 -15.309 1.00 89.25 300 ARG A C 1
ATOM 2450 O O . ARG A 1 300 ? -4.768 -12.444 -14.252 1.00 89.25 300 ARG A O 1
ATOM 2457 N N . ARG A 1 301 ? -5.697 -12.926 -16.231 1.00 90.94 301 ARG A N 1
ATOM 2458 C CA . ARG A 1 301 ? -5.660 -14.387 -16.033 1.00 90.94 301 ARG A CA 1
ATOM 2459 C C . ARG A 1 301 ? -4.233 -14.919 -15.861 1.00 90.94 301 ARG A C 1
ATOM 2461 O O . ARG A 1 301 ? -4.000 -15.803 -15.033 1.00 90.94 301 ARG A O 1
ATOM 2468 N N . PHE A 1 302 ? -3.289 -14.400 -16.640 1.00 92.31 302 PHE A N 1
ATOM 2469 C CA . PHE A 1 302 ? -1.877 -14.751 -16.561 1.00 92.31 302 PHE A CA 1
ATOM 2470 C C . PHE A 1 302 ? -1.273 -14.342 -15.221 1.00 92.31 302 PHE A C 1
ATOM 2472 O O . PHE A 1 302 ? -0.659 -15.187 -14.576 1.00 92.31 302 PHE A O 1
ATOM 2479 N N . ALA A 1 303 ? -1.491 -13.099 -14.788 1.00 91.94 303 ALA A N 1
ATOM 2480 C CA . ALA A 1 303 ? -0.982 -12.558 -13.534 1.00 91.94 303 ALA A CA 1
ATOM 2481 C C . ALA A 1 303 ? -1.399 -13.433 -12.349 1.00 91.94 303 ALA A C 1
ATOM 2483 O O . ALA A 1 303 ? -0.553 -13.872 -11.574 1.00 91.94 303 ALA A O 1
ATOM 2484 N N . VAL A 1 304 ? -2.683 -13.791 -12.284 1.00 91.38 304 VAL A N 1
ATOM 2485 C CA . VAL A 1 304 ? -3.232 -14.656 -11.230 1.00 91.38 304 VAL A CA 1
ATOM 2486 C C . VAL A 1 304 ? -2.641 -16.064 -11.297 1.00 91.38 304 VAL A C 1
ATOM 2488 O O . VAL A 1 304 ? -2.147 -16.580 -10.297 1.00 91.38 304 VAL A O 1
ATOM 2491 N N . THR A 1 305 ? -2.628 -16.685 -12.482 1.00 91.94 305 THR A N 1
ATOM 2492 C CA . THR A 1 305 ? -2.085 -18.047 -12.658 1.00 91.94 305 THR A CA 1
ATOM 2493 C C . THR A 1 305 ? -0.602 -18.109 -12.293 1.00 91.94 305 THR A C 1
ATOM 2495 O O . THR A 1 305 ? -0.145 -19.063 -11.664 1.00 91.94 305 THR A O 1
ATOM 2498 N N . TYR A 1 306 ? 0.164 -17.100 -12.699 1.00 90.62 306 TYR A N 1
ATOM 2499 C CA . TYR A 1 306 ? 1.583 -16.999 -12.399 1.00 90.62 306 TYR A CA 1
ATOM 2500 C C . TYR A 1 306 ? 1.819 -16.817 -10.900 1.00 90.62 306 TYR A C 1
ATOM 2502 O O . TYR A 1 306 ? 2.615 -17.551 -10.313 1.00 90.62 306 TYR A O 1
ATOM 2510 N N . ALA A 1 307 ? 1.088 -15.895 -10.277 1.00 89.38 307 ALA A N 1
ATOM 2511 C CA . ALA A 1 307 ? 1.206 -15.617 -8.857 1.00 89.38 307 ALA A CA 1
ATOM 2512 C C . ALA A 1 307 ? 0.882 -16.855 -8.000 1.00 89.38 307 ALA A C 1
ATOM 2514 O O . ALA A 1 307 ? 1.607 -17.164 -7.054 1.00 89.38 307 ALA A O 1
ATOM 2515 N N . LEU A 1 308 ? -0.121 -17.646 -8.401 1.00 88.56 308 LEU A N 1
ATOM 2516 C CA . LEU A 1 308 ? -0.432 -18.922 -7.754 1.00 88.56 308 LEU A CA 1
ATOM 2517 C C . LEU A 1 308 ? 0.711 -19.932 -7.844 1.00 88.56 308 LEU A C 1
ATOM 2519 O O . LEU A 1 308 ? 1.024 -20.580 -6.849 1.00 88.56 308 LEU A O 1
ATOM 2523 N N . ARG A 1 309 ? 1.380 -20.038 -8.999 1.00 87.44 309 ARG A N 1
ATOM 2524 C CA . ARG A 1 309 ? 2.537 -20.934 -9.160 1.00 87.44 309 ARG A CA 1
ATOM 2525 C C . ARG A 1 309 ? 3.683 -20.533 -8.234 1.00 87.44 309 ARG A C 1
ATOM 2527 O O . ARG A 1 309 ? 4.178 -21.384 -7.503 1.00 87.44 309 ARG A O 1
ATOM 2534 N N . VAL A 1 310 ? 4.033 -19.245 -8.207 1.00 80.81 310 VAL A N 1
ATOM 2535 C CA . VAL A 1 310 ? 5.099 -18.690 -7.348 1.00 80.81 310 VAL A CA 1
ATOM 2536 C C . VAL A 1 310 ? 4.792 -18.866 -5.853 1.00 80.81 310 VAL A C 1
ATOM 2538 O O . VAL A 1 310 ? 5.705 -19.030 -5.038 1.00 80.81 310 VAL A O 1
ATOM 2541 N N . ASN A 1 311 ? 3.514 -18.845 -5.470 1.00 69.88 311 ASN A N 1
ATOM 2542 C CA . ASN A 1 311 ? 3.095 -19.108 -4.094 1.00 69.88 311 ASN A CA 1
ATOM 2543 C C . ASN A 1 311 ? 3.054 -20.603 -3.753 1.00 69.88 311 ASN A C 1
ATOM 2545 O O . ASN A 1 311 ? 3.456 -20.964 -2.651 1.00 69.88 311 ASN A O 1
ATOM 2549 N N . SER A 1 312 ? 2.667 -21.472 -4.691 1.00 65.69 312 SER A N 1
ATOM 2550 C CA . SER A 1 312 ? 2.631 -22.927 -4.480 1.00 65.69 312 SER A CA 1
ATOM 2551 C C . SER A 1 312 ? 4.014 -23.569 -4.329 1.00 65.69 312 SER A C 1
ATOM 2553 O O . SER A 1 312 ? 4.167 -24.492 -3.540 1.00 65.69 312 SER A O 1
ATOM 2555 N N . SER A 1 313 ? 5.048 -23.040 -4.993 1.00 55.81 313 SER A N 1
ATOM 2556 C CA . SER A 1 313 ? 6.438 -23.519 -4.883 1.00 55.81 313 SER A CA 1
ATOM 2557 C C . SER A 1 313 ? 7.108 -23.251 -3.522 1.00 55.81 313 SER A C 1
ATOM 2559 O O . SER A 1 313 ? 8.309 -23.445 -3.392 1.00 55.81 313 SER A O 1
ATOM 2561 N N . VAL A 1 314 ? 6.350 -22.776 -2.526 1.00 43.16 314 VAL A N 1
ATOM 2562 C CA . VAL A 1 314 ? 6.797 -22.509 -1.145 1.00 43.16 314 VAL A CA 1
ATOM 2563 C C . VAL A 1 314 ? 5.984 -23.325 -0.116 1.00 43.16 314 VAL A C 1
ATOM 2565 O O . VAL A 1 314 ? 6.283 -23.280 1.069 1.00 43.16 314 VAL A O 1
ATOM 2568 N N . MET A 1 315 ? 4.970 -24.090 -0.549 1.00 32.44 315 MET A N 1
ATOM 2569 C CA . MET A 1 315 ? 4.216 -25.026 0.309 1.00 32.44 315 MET A CA 1
ATOM 2570 C C . MET A 1 315 ? 4.692 -26.490 0.186 1.00 32.44 315 MET A C 1
ATOM 2572 O O . MET A 1 315 ? 3.981 -27.393 0.622 1.00 32.44 315 MET A O 1
ATOM 2576 N N . LEU A 1 316 ? 5.868 -26.730 -0.407 1.00 27.75 316 LEU A N 1
ATOM 2577 C CA . LEU A 1 316 ? 6.524 -28.042 -0.473 1.00 27.75 316 LEU A CA 1
ATOM 2578 C C . LEU A 1 316 ? 7.907 -27.990 0.166 1.00 27.75 316 LEU A C 1
ATOM 2580 O O . LEU A 1 316 ? 8.639 -27.021 -0.143 1.00 27.75 316 LEU A O 1
#

Sequence (316 aa):
MGMSEDDRDLVKGLTCNFCMYEFEGEPYSTWLDTPWSGVFRSNAIPFHPDSRSDKSEFCGIFPYWLSKMNHSCDPNAQQSWNTETGAVSLYSIRKIQKDEEVTISYVPNNRIDPIYLYQHFGIRCSCRYCALPHDSEYRIARDIDRYHIEVIGAALGKLAAMDTTKVNYGKACVLGRVLWSIFDMEDSRDWRRARLMYDMFFLNLRHENFTGAGYFASLATVAYRDCEGFNCAKFGEIRRALLAEIGEVDHLKMEVWVCHMEQTAIGLHKYMEEYDDLERAIDDLFNANDWPMKDPRKMRRFAVTYALRVNSSVML

Secondary structure (DSSP, 8-st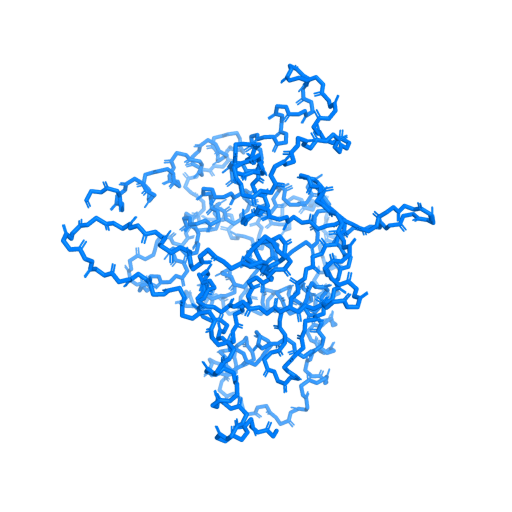ate):
-PPPHHHHHHHHHT--------STT---------TTHHHHHHHEEEE-SSTT-SS--EEEE-TTTGGGPEE-SS-SEEEEEETTTTEEEEEESS---TTPPPEE--SGGG---HHHHHHHH-----STTTTS-TT-HHHHHHHHHHHHHHHHHHHHHHHHHS-GGG--HHHHHHHHHHHHHHHHHTT--SHHHHHHHHHHHHHHHHTT-HHHHHHHHHHHHHHHHHHH-TT-HHHHHHHHHHHHHHT------HHHHHHHHHHHHHHHHHHHHSSS-HHHHHHHHTTGGG-S---HHHHHHHHHHHHHHHHHTT--

Foldseek 3Di:
DDDDPVSVVVQVVQQPPQPQPPDPNDRDSPQDPDPCSLVCLLFWAFADLDPPDLDGSGTDGDPPPRSPAAADLDFQKEWHAQNVVRDIDIAGFDDADVPRGHHYHPDRLSADDQVCCCVRPVDRDCPPLSVDDPPDPVNVVVNVLSLLLVLLLVLLLVLLPDDLVPHLLQLSLLSLLLNVVSCVVVSTLECSQLSSLVSQLSSCLNVVVLVLNLQSLLSSLVSCCNHPNLSDPVLVVSVVSSCVSVVDDDPDDSVVVSVVSPVVNVVLVVVLVPDPDNSVSSCVSSPVVSHPDDDNVVSSVCSNVVSVVSVVVVVD

Organism: NCBI:txid45428

InterPro domains:
  IPR001214 SET domain [PF00856] (65-106)
  IPR001214 SET domain [PS50280] (1-107)
  IPR046341 SET domain superfamily [G3DSA:2.170.270.10] (35-134)
  IPR046341 SET domain superfamily [SSF82199] (62-131)
  IPR053185 SET domain-containing protein [PTHR47332] (34-238)

Radius of gyration: 21.14 Å; chains: 1; bounding box: 52×51×60 Å

pLDDT: mean 79.9, std 18.4, range [25.7, 96.0]